Protein AF-0000000066109978 (afdb_homodimer)

Structure (mmCIF, N/CA/C/O backbone):
data_AF-0000000066109978-model_v1
#
loop_
_entity.id
_entity.type
_entity.pdbx_description
1 polymer 'RuBisCO chaperone RbcX'
#
loop_
_atom_site.group_PDB
_atom_site.id
_atom_site.type_symbol
_atom_site.label_atom_id
_atom_site.label_alt_id
_atom_site.label_comp_id
_atom_site.label_asym_id
_atom_site.label_entity_id
_atom_site.label_seq_id
_atom_site.pdbx_PDB_ins_code
_atom_site.Cartn_x
_atom_site.Cartn_y
_atom_site.Cartn_z
_atom_site.occupancy
_atom_site.B_iso_or_equiv
_atom_site.auth_seq_id
_atom_site.auth_comp_id
_atom_site.auth_asym_id
_atom_site.auth_atom_id
_atom_site.pdbx_PDB_model_num
ATOM 1 N N . MET A 1 1 ? -17.312 6.34 13.883 1 57.12 1 MET A N 1
ATOM 2 C CA . MET A 1 1 ? -15.875 6.152 14.023 1 57.12 1 MET A CA 1
ATOM 3 C C . MET A 1 1 ? -15.469 4.73 13.656 1 57.12 1 MET A C 1
ATOM 5 O O . MET A 1 1 ? -14.5 4.531 12.922 1 57.12 1 MET A O 1
ATOM 9 N N . PHE A 1 2 ? -16.281 3.793 14.062 1 64.69 2 PHE A N 1
ATOM 10 C CA . PHE A 1 2 ? -15.977 2.377 13.891 1 64.69 2 PHE A CA 1
ATOM 11 C C . PHE A 1 2 ? -16.125 1.97 12.43 1 64.69 2 PHE A C 1
ATOM 13 O O . PHE A 1 2 ? -15.258 1.281 11.883 1 64.69 2 PHE A O 1
ATOM 20 N N . MET A 1 3 ? -17.141 2.598 11.875 1 73.62 3 MET A N 1
ATOM 21 C CA . MET A 1 3 ? -17.391 2.184 10.492 1 73.62 3 MET A CA 1
ATOM 22 C C . MET A 1 3 ? -16.312 2.727 9.562 1 73.62 3 MET A C 1
ATOM 24 O O . MET A 1 3 ? -15.852 2.025 8.664 1 73.62 3 MET A O 1
ATOM 28 N N . GLN A 1 4 ? -15.789 3.836 9.961 1 87.62 4 GLN A N 1
ATOM 29 C CA . GLN A 1 4 ? -14.75 4.445 9.133 1 87.62 4 GLN A CA 1
ATOM 30 C C . GLN A 1 4 ? -13.43 3.693 9.266 1 87.62 4 GLN A C 1
ATOM 32 O O . GLN A 1 4 ? -12.727 3.48 8.273 1 87.62 4 GLN A O 1
ATOM 37 N N . THR A 1 5 ? -13.273 3.129 10.445 1 93.31 5 THR A N 1
ATOM 38 C CA . THR A 1 5 ? -12.039 2.391 10.695 1 93.31 5 THR A CA 1
ATOM 39 C C . THR A 1 5 ? -12.031 1.076 9.914 1 93.31 5 THR A C 1
ATOM 41 O O . THR A 1 5 ? -11.016 0.71 9.32 1 93.31 5 THR A O 1
ATOM 44 N N . LYS A 1 6 ? -13.172 0.43 9.977 1 94.44 6 LYS A N 1
ATOM 45 C CA . LYS A 1 6 ? -13.266 -0.847 9.281 1 94.44 6 LYS A CA 1
ATOM 46 C C . LYS A 1 6 ? -13.07 -0.663 7.773 1 94.44 6 LYS A C 1
ATOM 48 O O . LYS A 1 6 ? -12.391 -1.459 7.129 1 94.44 6 LYS A O 1
ATOM 53 N N . HIS A 1 7 ? -13.68 0.324 7.262 1 96.62 7 HIS A N 1
ATOM 54 C CA . HIS A 1 7 ? -13.562 0.597 5.832 1 96.62 7 HIS A CA 1
ATOM 55 C C . HIS A 1 7 ? -12.125 0.927 5.449 1 96.62 7 HIS A C 1
ATOM 57 O O . HIS A 1 7 ? -11.625 0.441 4.43 1 96.62 7 HIS A O 1
ATOM 63 N N . ILE A 1 8 ? -11.453 1.633 6.277 1 98.12 8 ILE A N 1
ATOM 64 C CA . ILE A 1 8 ? -10.07 2.002 5.996 1 98.12 8 ILE A CA 1
ATOM 65 C C . ILE A 1 8 ? -9.172 0.769 6.109 1 98.12 8 ILE A C 1
ATOM 67 O O . ILE A 1 8 ? -8.273 0.574 5.289 1 98.12 8 ILE A O 1
ATOM 71 N N . ALA A 1 9 ? -9.445 -0.039 7.113 1 98.44 9 ALA A N 1
ATOM 72 C CA . ALA A 1 9 ? -8.664 -1.257 7.281 1 98.44 9 ALA A CA 1
ATOM 73 C C . ALA A 1 9 ? -8.797 -2.168 6.066 1 98.44 9 ALA A C 1
ATOM 75 O O . ALA A 1 9 ? -7.801 -2.674 5.543 1 98.44 9 ALA A O 1
ATOM 76 N N . GLN A 1 10 ? -10 -2.359 5.602 1 98.06 10 GLN A N 1
ATOM 77 C CA . GLN A 1 10 ? -10.258 -3.215 4.445 1 98.06 10 GLN A CA 1
ATOM 78 C C . GLN A 1 10 ? -9.57 -2.668 3.195 1 98.06 10 GLN A C 1
ATOM 80 O O . GLN A 1 10 ? -8.977 -3.426 2.426 1 98.06 10 GLN A O 1
ATOM 85 N N . ALA A 1 11 ? -9.68 -1.377 3.014 1 98.06 11 ALA A N 1
ATOM 86 C CA . ALA A 1 11 ? -9.023 -0.763 1.86 1 98.06 11 ALA A CA 1
ATOM 87 C C . ALA A 1 11 ? -7.508 -0.887 1.958 1 98.06 11 ALA A C 1
ATOM 89 O O . ALA A 1 11 ? -6.828 -1.081 0.948 1 98.06 11 ALA A O 1
ATOM 90 N N . THR A 1 12 ? -6.953 -0.775 3.18 1 98.75 12 THR A N 1
ATOM 91 C CA . THR A 1 12 ? -5.52 -0.927 3.396 1 98.75 12 THR A CA 1
ATOM 92 C C . THR A 1 12 ? -5.078 -2.357 3.102 1 98.75 12 THR A C 1
ATOM 94 O O . THR A 1 12 ? -4.004 -2.576 2.533 1 98.75 12 THR A O 1
ATOM 97 N N . VAL A 1 13 ? -5.914 -3.35 3.434 1 98.81 13 VAL A N 1
ATOM 98 C CA . VAL A 1 13 ? -5.633 -4.754 3.156 1 98.81 13 VAL A CA 1
ATOM 99 C C . VAL A 1 13 ? -5.52 -4.973 1.648 1 98.81 13 VAL A C 1
ATOM 101 O O . VAL A 1 13 ? -4.648 -5.711 1.185 1 98.81 13 VAL A O 1
ATOM 104 N N . LYS A 1 14 ? -6.371 -4.344 0.906 1 98.38 14 LYS A N 1
ATOM 105 C CA . LYS A 1 14 ? -6.328 -4.484 -0.546 1 98.38 14 LYS A CA 1
ATOM 106 C C . LYS A 1 14 ? -5.027 -3.932 -1.116 1 98.38 14 LYS A C 1
ATOM 108 O O . LYS A 1 14 ? -4.449 -4.512 -2.037 1 98.38 14 LYS A O 1
ATOM 113 N N . VAL A 1 15 ? -4.59 -2.854 -0.559 1 98.44 15 VAL A N 1
ATOM 114 C CA . VAL A 1 15 ? -3.314 -2.271 -0.972 1 98.44 15 VAL A CA 1
ATOM 115 C C . VAL A 1 15 ? -2.176 -3.234 -0.642 1 98.44 15 VAL A C 1
ATOM 117 O O . VAL A 1 15 ? -1.308 -3.488 -1.479 1 98.44 15 VAL A O 1
ATOM 120 N N . LEU A 1 16 ? -2.209 -3.783 0.555 1 98.69 16 LEU A N 1
ATOM 121 C CA . LEU A 1 16 ? -1.184 -4.73 0.982 1 98.69 16 LEU A CA 1
ATOM 122 C C . LEU A 1 16 ? -1.181 -5.969 0.092 1 98.69 16 LEU A C 1
ATOM 124 O O . LEU A 1 16 ? -0.119 -6.434 -0.324 1 98.69 16 LEU A O 1
ATOM 128 N N . GLN A 1 17 ? -2.361 -6.441 -0.201 1 98.62 17 GLN A N 1
ATOM 129 C CA . GLN A 1 17 ? -2.5 -7.637 -1.024 1 98.62 17 GLN A CA 1
ATOM 130 C C . GLN A 1 17 ? -1.885 -7.43 -2.404 1 98.62 17 GLN A C 1
ATOM 132 O O . GLN A 1 17 ? -1.155 -8.289 -2.902 1 98.62 17 GLN A O 1
ATOM 137 N N . SER A 1 18 ? -2.184 -6.348 -3.02 1 98.62 18 SER A N 1
ATOM 138 C CA . SER A 1 18 ? -1.639 -6.035 -4.336 1 98.62 18 SER A CA 1
ATOM 139 C C . SER A 1 18 ? -0.124 -5.859 -4.281 1 98.62 18 SER A C 1
ATOM 141 O O . SER A 1 18 ? 0.593 -6.336 -5.16 1 98.62 18 SER A O 1
ATOM 143 N N . TYR A 1 19 ? 0.346 -5.277 -3.193 1 98.75 19 TYR A N 1
ATOM 144 C CA . TYR A 1 19 ? 1.782 -5.047 -3.086 1 98.75 19 TYR A CA 1
ATOM 145 C C . TYR A 1 19 ? 2.529 -6.352 -2.852 1 98.75 19 TYR A C 1
ATOM 147 O O . TYR A 1 19 ? 3.596 -6.578 -3.426 1 98.75 19 TYR A O 1
ATOM 155 N N . LEU A 1 20 ? 2.008 -7.168 -2.039 1 98.69 20 LEU A N 1
ATOM 156 C CA . LEU A 1 20 ? 2.627 -8.461 -1.783 1 98.69 20 LEU A CA 1
ATOM 157 C C . LEU A 1 20 ? 2.607 -9.336 -3.037 1 98.69 20 LEU A C 1
ATOM 159 O O . LEU A 1 20 ? 3.547 -10.094 -3.283 1 98.69 20 LEU A O 1
ATOM 163 N N . THR A 1 21 ? 1.537 -9.25 -3.859 1 98.75 21 THR A N 1
ATOM 164 C CA . THR A 1 21 ? 1.511 -9.914 -5.156 1 98.75 21 THR A CA 1
ATOM 165 C C . THR A 1 21 ? 2.654 -9.422 -6.039 1 98.75 21 THR A C 1
ATOM 167 O O . THR A 1 21 ? 3.354 -10.227 -6.664 1 98.75 21 THR A O 1
ATOM 170 N N . TYR A 1 22 ? 2.807 -8.188 -6.043 1 98.5 22 TYR A N 1
ATOM 171 C CA . TYR A 1 22 ? 3.879 -7.578 -6.824 1 98.5 22 TYR A CA 1
ATOM 172 C C . TYR A 1 22 ? 5.242 -8.078 -6.359 1 98.5 22 TYR A C 1
ATOM 174 O O . TYR A 1 22 ? 6.094 -8.43 -7.18 1 98.5 22 TYR A O 1
ATOM 182 N N . GLN A 1 23 ? 5.508 -8.141 -5.078 1 98.38 23 GLN A N 1
ATOM 183 C CA . GLN A 1 23 ? 6.762 -8.641 -4.531 1 98.38 23 GLN A CA 1
ATOM 184 C C . GLN A 1 23 ? 6.984 -10.109 -4.906 1 98.38 23 GLN A C 1
ATOM 186 O O . GLN A 1 23 ? 8.109 -10.516 -5.203 1 98.38 23 GLN A O 1
ATOM 191 N N . ALA A 1 24 ? 5.922 -10.852 -4.859 1 98.5 24 ALA A N 1
ATOM 192 C CA . ALA A 1 24 ? 6.023 -12.25 -5.25 1 98.5 24 ALA A CA 1
ATOM 193 C C . ALA A 1 24 ? 6.445 -12.383 -6.711 1 98.5 24 ALA A C 1
ATOM 195 O O . ALA A 1 24 ? 7.309 -13.203 -7.043 1 98.5 24 ALA A O 1
ATOM 196 N N . VAL A 1 25 ? 5.852 -11.586 -7.547 1 98.56 25 VAL A N 1
ATOM 197 C CA . VAL A 1 25 ? 6.164 -11.609 -8.969 1 98.56 25 VAL A CA 1
ATOM 198 C C . VAL A 1 25 ? 7.629 -11.227 -9.188 1 98.56 25 VAL A C 1
ATOM 200 O O . VAL A 1 25 ? 8.336 -11.867 -9.969 1 98.56 25 VAL A O 1
ATOM 203 N N . LEU A 1 26 ? 8.125 -10.273 -8.477 1 97.12 26 LEU A N 1
ATOM 204 C CA . LEU A 1 26 ? 9.516 -9.852 -8.602 1 97.12 26 LEU A CA 1
ATOM 205 C C . LEU A 1 26 ? 10.469 -10.977 -8.188 1 97.12 26 LEU A C 1
ATOM 207 O O . LEU A 1 26 ? 11.492 -11.195 -8.836 1 97.12 26 LEU A O 1
ATOM 211 N N . ARG A 1 27 ? 10.172 -11.586 -7.129 1 97.38 27 ARG A N 1
ATOM 212 C CA . ARG A 1 27 ? 11.008 -12.703 -6.68 1 97.38 27 ARG A CA 1
ATOM 213 C C . ARG A 1 27 ? 11.031 -13.82 -7.711 1 97.38 27 ARG A C 1
ATOM 215 O O . ARG A 1 27 ? 12.094 -14.367 -8.023 1 97.38 27 ARG A O 1
ATOM 222 N N . ILE A 1 28 ? 9.883 -14.141 -8.281 1 98.25 28 ILE A N 1
ATOM 223 C CA . ILE A 1 28 ? 9.773 -15.203 -9.273 1 98.25 28 ILE A CA 1
ATOM 224 C C . ILE A 1 28 ? 10.523 -14.812 -10.539 1 98.25 28 ILE A C 1
ATOM 226 O O . ILE A 1 28 ? 11.227 -15.633 -11.133 1 98.25 28 ILE A O 1
ATOM 230 N N . GLN A 1 29 ? 10.352 -13.586 -10.922 1 97.38 29 GLN A N 1
ATOM 231 C CA . GLN A 1 29 ? 11.086 -13.078 -12.078 1 97.38 29 GLN A CA 1
ATOM 232 C C . GLN A 1 29 ? 12.594 -13.273 -11.906 1 97.38 29 GLN A C 1
ATOM 234 O O . GLN A 1 29 ? 13.273 -13.727 -12.82 1 97.38 29 GLN A O 1
ATOM 239 N N . SER A 1 30 ? 13.086 -12.914 -10.758 1 96.38 30 SER A N 1
ATOM 240 C CA . SER A 1 30 ? 14.5 -13.055 -10.453 1 96.38 30 SER A CA 1
ATOM 241 C C . SER A 1 30 ? 14.922 -14.523 -10.469 1 96.38 30 SER A C 1
ATOM 243 O O . SER A 1 30 ? 15.969 -14.867 -11.031 1 96.38 30 SER A O 1
ATOM 245 N N . GLU A 1 31 ? 14.133 -15.352 -9.828 1 97.25 31 GLU A N 1
ATOM 246 C CA . GLU A 1 31 ? 14.43 -16.781 -9.773 1 97.25 31 GLU A CA 1
ATOM 247 C C . GLU A 1 31 ? 14.422 -17.406 -11.172 1 97.25 31 GLU A C 1
ATOM 249 O O . GLU A 1 31 ? 15.297 -18.188 -11.516 1 97.25 31 GLU A O 1
ATOM 254 N N . LEU A 1 32 ?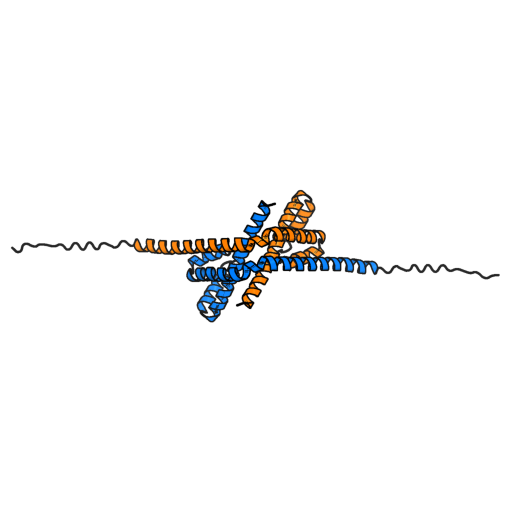 13.453 -17.031 -12.016 1 97.81 32 LEU A N 1
ATOM 255 C CA . LEU A 1 32 ? 13.336 -17.547 -13.367 1 97.81 32 LEU A CA 1
ATOM 256 C C . LEU A 1 32 ? 14.508 -17.078 -14.227 1 97.81 32 LEU A C 1
ATOM 258 O O . LEU A 1 32 ? 14.945 -17.812 -15.125 1 97.81 32 LEU A O 1
ATOM 262 N N . GLY A 1 33 ? 15.023 -15.891 -13.961 1 97.38 33 GLY A N 1
ATOM 263 C CA . GLY A 1 33 ? 16.172 -15.391 -14.703 1 97.38 33 GLY A CA 1
ATOM 264 C C . GLY A 1 33 ? 17.375 -16.312 -14.625 1 97.38 33 GLY A C 1
ATOM 265 O O . GLY A 1 33 ? 18.172 -16.391 -15.562 1 97.38 33 GLY A O 1
ATOM 266 N N . GLU A 1 34 ? 17.422 -17.062 -13.586 1 96.69 34 GLU A N 1
ATOM 267 C CA . GLU A 1 34 ? 18.547 -17.969 -13.352 1 96.69 34 GLU A CA 1
ATOM 268 C C . GLU A 1 34 ? 18.203 -19.391 -13.781 1 96.69 34 GLU A C 1
ATOM 270 O O . GLU A 1 34 ? 19.031 -20.078 -14.375 1 96.69 34 GLU A O 1
ATOM 275 N N . THR A 1 35 ? 17.031 -19.844 -13.57 1 96.88 35 THR A N 1
ATOM 276 C CA . THR A 1 35 ? 16.672 -21.25 -13.672 1 96.88 35 THR A CA 1
ATOM 277 C C . THR A 1 35 ? 15.953 -21.531 -14.984 1 96.88 35 THR A C 1
ATOM 279 O O . THR A 1 35 ? 15.977 -22.672 -15.484 1 96.88 35 THR A O 1
ATOM 282 N N . ASN A 1 36 ? 15.195 -20.562 -15.516 1 97.5 36 ASN A N 1
ATOM 283 C CA . ASN A 1 36 ? 14.383 -20.703 -16.719 1 97.5 36 ASN A CA 1
ATOM 284 C C . ASN A 1 36 ? 14.242 -19.391 -17.469 1 97.5 36 ASN A C 1
ATOM 286 O O . ASN A 1 36 ? 13.172 -18.781 -17.469 1 97.5 36 ASN A O 1
ATOM 290 N N . PRO A 1 37 ? 15.352 -19.016 -18.156 1 97.19 37 PRO A N 1
ATOM 291 C CA . PRO A 1 37 ? 15.43 -17.688 -18.797 1 97.19 37 PRO A CA 1
ATOM 292 C C . PRO A 1 37 ? 14.305 -17.469 -19.797 1 97.19 37 PRO A C 1
ATOM 294 O O . PRO A 1 37 ? 13.719 -16.375 -19.844 1 97.19 37 PRO A O 1
ATOM 297 N N . PRO A 1 38 ? 13.836 -18.484 -20.609 1 97.5 38 PRO A N 1
ATOM 298 C CA . PRO A 1 38 ? 12.727 -18.234 -21.531 1 97.5 38 PRO A CA 1
ATOM 299 C C . PRO A 1 38 ? 11.445 -17.828 -20.797 1 97.5 38 PRO A C 1
ATOM 301 O O . PRO A 1 38 ? 10.742 -16.922 -21.25 1 97.5 38 PRO A O 1
ATOM 304 N N . GLN A 1 39 ? 11.195 -18.484 -19.656 1 97.81 39 GLN A N 1
ATOM 305 C CA . GLN A 1 39 ? 10 -18.141 -18.891 1 97.81 39 GLN A CA 1
ATOM 306 C C . GLN A 1 39 ? 10.125 -16.75 -18.281 1 97.81 39 GLN A C 1
ATOM 308 O O . GLN A 1 39 ? 9.133 -16.047 -18.125 1 97.81 39 GLN A O 1
ATOM 313 N N . ALA A 1 40 ? 11.32 -16.406 -17.875 1 98.06 40 ALA A N 1
ATOM 314 C CA . ALA A 1 40 ? 11.555 -15.062 -17.344 1 98.06 40 ALA A CA 1
ATOM 315 C C . ALA A 1 40 ? 11.234 -14 -18.391 1 98.06 40 ALA A C 1
ATOM 317 O O . ALA A 1 40 ? 10.609 -12.984 -18.094 1 98.06 40 ALA A O 1
ATOM 318 N N . ILE A 1 41 ? 11.703 -14.273 -19.609 1 97.56 41 ILE A N 1
ATOM 319 C CA . ILE A 1 41 ? 11.453 -13.344 -20.719 1 97.56 41 ILE A CA 1
ATOM 320 C C . ILE A 1 41 ? 9.953 -13.25 -20.984 1 97.56 41 ILE A C 1
ATOM 322 O O . ILE A 1 41 ? 9.414 -12.148 -21.141 1 97.56 41 ILE A O 1
ATOM 326 N N . TRP A 1 42 ? 9.227 -14.43 -20.984 1 98.06 42 TRP A N 1
ATOM 327 C CA . TRP A 1 42 ? 7.785 -14.445 -21.188 1 98.06 42 TRP A CA 1
ATOM 328 C C . TRP A 1 42 ? 7.082 -13.602 -20.125 1 98.06 42 TRP A C 1
ATOM 330 O O . TRP A 1 42 ? 6.211 -12.789 -20.453 1 98.06 42 TRP A O 1
ATOM 340 N N . LEU A 1 43 ? 7.461 -13.773 -18.875 1 98.06 43 LEU A N 1
ATOM 341 C CA . LEU A 1 43 ? 6.848 -13.047 -17.766 1 98.06 43 LEU A CA 1
ATOM 342 C C . LEU A 1 43 ? 7.098 -11.547 -17.891 1 98.06 43 LEU A C 1
ATOM 344 O O . LEU A 1 43 ? 6.195 -10.742 -17.672 1 98.06 43 LEU A O 1
ATOM 348 N N . ASN A 1 44 ? 8.25 -11.18 -18.281 1 97.31 44 ASN A N 1
ATOM 349 C CA . ASN A 1 44 ? 8.594 -9.773 -18.484 1 97.31 44 ASN A CA 1
ATOM 350 C C . ASN A 1 44 ? 7.715 -9.133 -19.562 1 97.31 44 ASN A C 1
ATOM 352 O O . ASN A 1 44 ? 7.246 -8.008 -19.391 1 97.31 44 ASN A O 1
ATOM 356 N N . GLN A 1 45 ? 7.539 -9.844 -20.625 1 97.38 45 GLN A N 1
ATOM 357 C CA . GLN A 1 45 ? 6.688 -9.352 -21.703 1 97.38 45 GLN A CA 1
ATOM 358 C C . GLN A 1 45 ? 5.234 -9.242 -21.25 1 97.38 45 GLN A C 1
ATOM 360 O O . GLN A 1 45 ? 4.547 -8.273 -21.594 1 97.38 45 GLN A O 1
ATOM 365 N N . TYR A 1 46 ? 4.855 -10.211 -20.516 1 97.94 46 TYR A N 1
ATOM 366 C CA . TYR A 1 46 ? 3.49 -10.18 -20.016 1 97.94 46 TYR A CA 1
ATOM 367 C C . TYR A 1 46 ? 3.266 -8.961 -19.125 1 97.94 46 TYR A C 1
ATOM 369 O O . TYR A 1 46 ? 2.238 -8.289 -19.219 1 97.94 46 TYR A O 1
ATOM 377 N N . LEU A 1 47 ? 4.223 -8.625 -18.188 1 97.5 47 LEU A N 1
ATOM 378 C CA . LEU A 1 47 ? 4.121 -7.527 -17.234 1 97.5 47 LEU A CA 1
ATOM 379 C C . LEU A 1 47 ? 4.137 -6.184 -17.953 1 97.5 47 LEU A C 1
ATOM 381 O O . LEU A 1 47 ? 3.568 -5.207 -17.453 1 97.5 47 LEU A O 1
ATOM 385 N N . ALA A 1 48 ? 4.754 -6.148 -19.109 1 96.38 48 ALA A N 1
ATOM 386 C CA . ALA A 1 48 ? 4.832 -4.918 -19.891 1 96.38 48 ALA A CA 1
ATOM 387 C C . ALA A 1 48 ? 3.471 -4.559 -20.484 1 96.38 48 ALA A C 1
ATOM 389 O O . ALA A 1 48 ? 3.172 -3.379 -20.688 1 96.38 48 ALA A O 1
ATOM 390 N N . SER A 1 49 ? 2.643 -5.551 -20.688 1 95.5 49 SER A N 1
ATOM 391 C CA . SER A 1 49 ? 1.379 -5.316 -21.391 1 95.5 49 SER A CA 1
ATOM 392 C C . SER A 1 49 ? 0.196 -5.453 -20.438 1 95.5 49 SER A C 1
ATOM 394 O O . SER A 1 49 ? -0.947 -5.191 -20.812 1 95.5 49 SER A O 1
ATOM 396 N N . HIS A 1 50 ? 0.438 -5.91 -19.188 1 96 50 HIS A N 1
ATOM 397 C CA . HIS A 1 50 ? -0.633 -6.117 -18.219 1 96 50 HIS A CA 1
ATOM 398 C C . HIS A 1 50 ? -0.317 -5.43 -16.891 1 96 50 HIS A C 1
ATOM 400 O O . HIS A 1 50 ? 0.735 -5.672 -16.297 1 96 50 HIS A O 1
ATOM 406 N N . SER A 1 51 ? -1.229 -4.691 -16.438 1 94.5 51 SER A N 1
ATOM 407 C CA . SER A 1 51 ? -1.032 -3.963 -15.188 1 94.5 51 SER A CA 1
ATOM 408 C C . SER A 1 51 ? -1.188 -4.883 -13.977 1 94.5 51 SER A C 1
ATOM 410 O O . SER A 1 51 ? -2.145 -5.656 -13.898 1 94.5 51 SER A O 1
ATOM 412 N N . ILE A 1 52 ? -0.269 -4.648 -13.023 1 94.5 52 ILE A N 1
ATOM 413 C CA . ILE A 1 52 ? -0.313 -5.449 -11.805 1 94.5 52 ILE A CA 1
ATOM 414 C C . ILE A 1 52 ? -0.904 -4.625 -10.664 1 94.5 52 ILE A C 1
ATOM 416 O O . ILE A 1 52 ? -0.917 -5.062 -9.508 1 94.5 52 ILE A O 1
ATOM 420 N N . GLN A 1 53 ? -1.43 -3.488 -10.961 1 93.56 53 GLN A N 1
ATOM 421 C CA . GLN A 1 53 ? -1.919 -2.555 -9.953 1 93.56 53 GLN A CA 1
ATOM 422 C C . GLN A 1 53 ? -2.998 -3.197 -9.086 1 93.56 53 GLN A C 1
ATOM 424 O O . GLN A 1 53 ? -3.025 -2.994 -7.867 1 93.56 53 GLN A O 1
ATOM 429 N N . ASN A 1 54 ? -3.912 -3.799 -9.703 1 95.88 54 ASN A N 1
ATOM 430 C CA . ASN A 1 54 ? -4.855 -4.664 -9.008 1 95.88 54 ASN A CA 1
ATOM 431 C C . ASN A 1 54 ? -4.414 -6.125 -9.055 1 95.88 54 ASN A C 1
ATOM 433 O O . ASN A 1 54 ? -4.68 -6.828 -10.031 1 95.88 54 ASN A O 1
ATOM 437 N N . GLY A 1 55 ? -3.852 -6.547 -7.977 1 97.88 55 GLY A N 1
ATOM 438 C CA . GLY A 1 55 ? -3.209 -7.852 -7.938 1 97.88 55 GLY A CA 1
ATOM 439 C C . GLY A 1 55 ? -4.164 -8.992 -8.234 1 97.88 55 GLY A C 1
ATOM 440 O O . GLY A 1 55 ? -3.791 -9.961 -8.906 1 97.88 55 GLY A O 1
ATOM 441 N N . GLU A 1 56 ? -5.395 -8.859 -7.797 1 97.94 56 GLU A N 1
ATOM 442 C CA . GLU A 1 56 ? -6.34 -9.953 -7.988 1 97.94 56 GLU A CA 1
ATOM 443 C C . GLU A 1 56 ? -6.805 -10.039 -9.445 1 97.94 56 GLU A C 1
ATOM 445 O O . GLU A 1 56 ? -6.941 -11.125 -9.992 1 97.94 56 GLU A O 1
ATOM 450 N N . THR A 1 57 ? -7.07 -8.914 -10.039 1 97.12 57 THR A N 1
ATOM 451 C CA . THR A 1 57 ? -7.406 -8.891 -11.453 1 97.12 57 THR A CA 1
ATOM 452 C C . THR A 1 57 ? -6.25 -9.422 -12.297 1 97.12 57 THR A C 1
ATOM 454 O O . THR A 1 57 ? -6.461 -10.211 -13.227 1 97.12 57 THR A O 1
A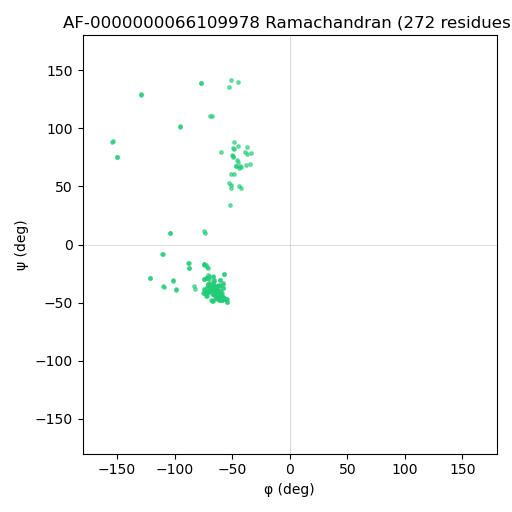TOM 457 N N . PHE A 1 58 ? -5.082 -8.984 -11.938 1 98.44 58 PHE A N 1
ATOM 458 C CA . PHE A 1 58 ? -3.869 -9.461 -12.586 1 98.44 58 PHE A CA 1
ATOM 459 C C . PHE A 1 58 ? -3.789 -10.977 -12.547 1 98.44 58 PHE A C 1
ATOM 461 O O . PHE A 1 58 ? -3.564 -11.625 -13.57 1 98.44 58 PHE A O 1
ATOM 468 N N . LEU A 1 59 ? -3.98 -11.586 -11.398 1 98.38 59 LEU A N 1
ATOM 469 C CA . LEU A 1 59 ? -3.891 -13.023 -11.219 1 98.38 59 LEU A CA 1
ATOM 470 C C . LEU A 1 59 ? -4.969 -13.742 -12.023 1 98.38 59 LEU A C 1
ATOM 472 O O . LEU A 1 59 ? -4.699 -14.773 -12.641 1 98.38 59 LEU A O 1
ATOM 476 N N . THR A 1 60 ? -6.148 -13.172 -12.047 1 97.06 60 THR A N 1
ATOM 477 C CA . THR A 1 60 ? -7.254 -13.773 -12.781 1 97.06 60 THR A CA 1
ATOM 478 C C . THR A 1 60 ? -6.945 -13.82 -14.281 1 97.06 60 THR A C 1
ATOM 480 O O . THR A 1 60 ? -7.156 -14.852 -14.93 1 97.06 60 THR A O 1
ATOM 483 N N . GLU A 1 61 ? -6.422 -12.758 -14.789 1 96.94 61 GLU A N 1
ATOM 484 C CA . GLU A 1 61 ? -6.078 -12.711 -16.203 1 96.94 61 GLU A CA 1
ATOM 485 C C . GLU A 1 61 ? -4.91 -13.641 -16.516 1 96.94 61 GLU A C 1
ATOM 487 O O . GLU A 1 61 ? -4.902 -14.297 -17.562 1 96.94 61 GLU A O 1
ATOM 492 N N . LEU A 1 62 ? -3.963 -13.695 -15.633 1 97.75 62 LEU A N 1
ATOM 493 C CA . LEU A 1 62 ? -2.789 -14.539 -15.82 1 97.75 62 LEU A CA 1
ATOM 494 C C . LEU A 1 62 ? -3.174 -16.016 -15.805 1 97.75 62 LEU A C 1
ATOM 496 O O . LEU A 1 62 ? -2.549 -16.828 -16.484 1 97.75 62 LEU A O 1
ATOM 500 N N . LEU A 1 63 ? -4.156 -16.312 -15.086 1 96.62 63 LEU A N 1
ATOM 501 C CA . LEU A 1 63 ? -4.625 -17.688 -14.961 1 96.62 63 LEU A CA 1
ATOM 502 C C . LEU A 1 63 ? -4.988 -18.266 -16.328 1 96.62 63 LEU A C 1
ATOM 504 O O . LEU A 1 63 ? -4.754 -19.453 -16.578 1 96.62 63 LEU A O 1
ATOM 508 N N . ASP A 1 64 ? -5.496 -17.469 -17.203 1 92.75 64 ASP A N 1
ATOM 509 C CA . ASP A 1 64 ? -5.906 -17.906 -18.531 1 92.75 64 ASP A CA 1
ATOM 510 C C . ASP A 1 64 ? -4.699 -18.188 -19.422 1 92.75 64 ASP A C 1
ATOM 512 O O . ASP A 1 64 ? -4.797 -18.906 -20.406 1 92.75 64 ASP A O 1
ATOM 516 N N . GLU A 1 65 ? -3.615 -17.688 -19.031 1 94.94 65 GLU A N 1
ATOM 517 C CA . GLU A 1 65 ? -2.439 -17.781 -19.891 1 94.94 65 GLU A CA 1
ATOM 518 C C . GLU A 1 65 ? -1.408 -18.75 -19.312 1 94.94 65 GLU A C 1
ATOM 520 O O . GLU A 1 65 ? -0.748 -19.469 -20.062 1 94.94 65 GLU A O 1
ATOM 525 N N . ASN A 1 66 ? -1.303 -18.734 -17.969 1 96.56 66 ASN A N 1
ATOM 526 C CA . ASN A 1 66 ? -0.279 -19.562 -17.328 1 96.56 66 ASN A CA 1
ATOM 527 C C . ASN A 1 66 ? -0.679 -19.953 -15.906 1 96.56 66 ASN A C 1
ATOM 529 O O . ASN A 1 66 ? -0.318 -19.266 -14.945 1 96.56 66 ASN A O 1
ATOM 533 N N . LYS A 1 67 ? -1.36 -21.031 -15.805 1 96.25 67 LYS A N 1
ATOM 534 C CA . LYS A 1 67 ? -1.893 -21.5 -14.531 1 96.25 67 LYS A CA 1
ATOM 535 C C . LYS A 1 67 ? -0.768 -21.844 -13.555 1 96.25 67 LYS A C 1
ATOM 537 O O . LYS A 1 67 ? -0.888 -21.609 -12.352 1 96.25 67 LYS A O 1
ATOM 542 N N . GLU A 1 68 ? 0.292 -22.375 -14.07 1 96.19 68 GLU A N 1
ATOM 543 C CA . GLU A 1 68 ? 1.409 -22.781 -13.219 1 96.19 68 GLU A CA 1
ATOM 544 C C . GLU A 1 68 ? 2.053 -21.562 -12.555 1 96.19 68 GLU A C 1
ATOM 546 O O . GLU A 1 68 ? 2.393 -21.609 -11.367 1 96.19 68 GLU A O 1
ATOM 551 N N . LEU A 1 69 ? 2.238 -20.531 -13.281 1 97.88 69 LEU A N 1
ATOM 552 C CA . LEU A 1 69 ? 2.818 -19.312 -12.734 1 97.88 69 LEU A CA 1
ATOM 553 C C . LEU A 1 69 ? 1.913 -18.719 -11.664 1 97.88 69 LEU A C 1
ATOM 555 O O . LEU A 1 69 ? 2.398 -18.203 -10.656 1 97.88 69 LEU A O 1
ATOM 559 N N . VAL A 1 70 ? 0.571 -18.734 -11.875 1 98.56 70 VAL A N 1
ATOM 560 C CA . VAL A 1 70 ? -0.37 -18.203 -10.891 1 98.56 70 VAL A CA 1
ATOM 561 C C . VAL A 1 70 ? -0.214 -18.953 -9.57 1 98.56 70 VAL A C 1
ATOM 563 O O . VAL A 1 70 ? -0.118 -18.328 -8.508 1 98.56 70 VAL A O 1
ATOM 566 N N . LEU A 1 71 ? -0.13 -20.234 -9.672 1 98.25 71 LEU A N 1
ATOM 567 C CA . LEU A 1 71 ? 0.001 -21.047 -8.461 1 98.25 71 LEU A CA 1
ATOM 568 C C . LEU A 1 71 ? 1.308 -20.734 -7.742 1 98.25 71 LEU A C 1
ATOM 570 O O . LEU A 1 71 ? 1.342 -20.672 -6.512 1 98.25 71 LEU A O 1
ATOM 574 N N . ARG A 1 72 ? 2.336 -20.562 -8.555 1 98.56 72 ARG A N 1
ATOM 575 C CA . ARG A 1 72 ? 3.619 -20.219 -7.949 1 98.56 72 ARG A CA 1
ATOM 576 C C . ARG A 1 72 ? 3.564 -18.859 -7.285 1 98.56 72 ARG A C 1
ATOM 578 O O . ARG A 1 72 ? 4.105 -18.672 -6.191 1 98.56 72 ARG A O 1
ATOM 585 N N . ILE A 1 73 ? 2.928 -17.891 -7.859 1 98.69 73 ILE A N 1
ATOM 586 C CA . ILE A 1 73 ? 2.805 -16.562 -7.297 1 98.69 73 ILE A CA 1
ATOM 587 C C . ILE A 1 73 ? 2.016 -16.609 -5.992 1 98.69 73 ILE A C 1
ATOM 589 O O . ILE A 1 73 ? 2.402 -16 -4.996 1 98.69 73 ILE A O 1
ATOM 593 N N . LEU A 1 74 ? 0.931 -17.391 -5.957 1 98.75 74 LEU A N 1
ATOM 594 C CA . LEU A 1 74 ? 0.125 -17.516 -4.746 1 98.75 74 LEU A CA 1
ATOM 595 C C . LEU A 1 74 ? 0.949 -18.109 -3.605 1 98.75 74 LEU A C 1
ATOM 597 O O . LEU A 1 74 ? 0.873 -17.625 -2.471 1 98.75 74 LEU A O 1
ATOM 601 N N . ALA A 1 75 ? 1.73 -19.062 -3.898 1 98.5 75 ALA A N 1
ATOM 602 C CA . ALA A 1 75 ? 2.555 -19.703 -2.881 1 98.5 75 ALA A CA 1
ATOM 603 C C . ALA A 1 75 ? 3.633 -18.766 -2.363 1 98.5 75 ALA A C 1
ATOM 605 O O . ALA A 1 75 ? 3.83 -18.641 -1.153 1 98.5 75 ALA A O 1
ATOM 606 N N . VAL A 1 76 ? 4.34 -18.109 -3.301 1 98.5 76 VAL A N 1
ATOM 607 C CA . VAL A 1 76 ? 5.422 -17.203 -2.928 1 98.5 76 VAL A CA 1
ATOM 608 C C . VAL A 1 76 ? 4.855 -16.016 -2.162 1 98.5 76 VAL A C 1
ATOM 610 O O . VAL A 1 76 ? 5.453 -15.555 -1.188 1 98.5 76 VAL A O 1
ATOM 613 N N . ARG A 1 77 ? 3.713 -15.508 -2.611 1 98.75 77 ARG A N 1
ATOM 614 C CA . ARG A 1 77 ? 3.025 -14.414 -1.932 1 98.75 77 ARG A CA 1
ATOM 615 C C . ARG A 1 77 ? 2.715 -14.781 -0.483 1 98.75 77 ARG A C 1
ATOM 617 O O . ARG A 1 77 ? 2.91 -13.969 0.422 1 98.75 77 ARG A O 1
ATOM 624 N N . GLU A 1 78 ? 2.197 -15.93 -0.259 1 98.25 78 GLU A N 1
ATOM 625 C CA . GLU A 1 78 ? 1.894 -16.406 1.089 1 98.25 78 GLU A CA 1
ATOM 626 C C . GLU A 1 78 ? 3.154 -16.469 1.946 1 98.25 78 GLU A C 1
ATOM 628 O O . GLU A 1 78 ? 3.135 -16.078 3.117 1 98.25 78 GLU A O 1
ATOM 633 N N . ASP A 1 79 ? 4.211 -16.969 1.407 1 98.19 79 ASP A N 1
ATOM 634 C CA . ASP A 1 79 ? 5.484 -17.047 2.115 1 98.19 79 ASP A CA 1
ATOM 635 C C . ASP A 1 79 ? 5.973 -15.656 2.523 1 98.19 79 ASP A C 1
ATOM 637 O O . ASP A 1 79 ? 6.43 -15.461 3.65 1 98.19 79 ASP A O 1
ATOM 641 N N . ILE A 1 80 ? 5.914 -14.75 1.578 1 98.38 80 ILE A N 1
ATOM 642 C CA . ILE A 1 80 ? 6.336 -13.383 1.862 1 98.38 80 ILE A CA 1
ATOM 643 C C . ILE A 1 80 ? 5.461 -12.789 2.965 1 98.38 80 ILE A C 1
ATOM 645 O O . ILE A 1 80 ? 5.969 -12.203 3.922 1 98.38 80 ILE A O 1
ATOM 649 N N . ALA A 1 81 ? 4.156 -12.969 2.805 1 98.69 81 ALA A N 1
ATOM 650 C CA . ALA A 1 81 ? 3.227 -12.438 3.799 1 98.69 81 ALA A CA 1
ATOM 651 C C . ALA A 1 81 ? 3.553 -12.961 5.191 1 98.69 81 ALA A C 1
ATOM 653 O O . ALA A 1 81 ? 3.629 -12.195 6.152 1 98.69 81 ALA A O 1
ATOM 654 N N . GLU A 1 82 ? 3.777 -14.18 5.352 1 97.62 82 GLU A N 1
ATOM 655 C CA . GLU A 1 82 ? 4.074 -14.82 6.629 1 97.62 82 GLU A CA 1
ATOM 656 C C . GLU A 1 82 ? 5.348 -14.25 7.246 1 97.62 82 GLU A C 1
ATOM 658 O O . GLU A 1 82 ? 5.465 -14.164 8.469 1 97.62 82 GLU A O 1
ATOM 663 N N . SER A 1 83 ? 6.203 -13.844 6.406 1 97.69 83 SER A N 1
ATOM 664 C CA . SER A 1 83 ? 7.5 -13.383 6.887 1 97.69 83 SER A CA 1
ATOM 665 C C . SER A 1 83 ? 7.469 -11.898 7.23 1 97.69 83 SER A C 1
ATOM 667 O O . SER A 1 83 ? 8.32 -11.414 7.984 1 97.69 83 SER A O 1
ATOM 669 N N . VAL A 1 84 ? 6.449 -11.172 6.773 1 98.31 84 VAL A N 1
ATOM 670 C CA . VAL A 1 84 ? 6.57 -9.727 6.875 1 98.31 84 VAL A CA 1
ATOM 671 C C . VAL A 1 84 ? 5.414 -9.164 7.703 1 98.31 84 VAL A C 1
ATOM 673 O O . VAL A 1 84 ? 5.566 -8.148 8.383 1 98.31 84 VAL A O 1
ATOM 676 N N . LEU A 1 85 ? 4.281 -9.758 7.73 1 98.69 85 LEU A N 1
ATOM 677 C CA . LEU A 1 85 ? 3.033 -9.133 8.156 1 98.69 85 LEU A CA 1
ATOM 678 C C . LEU A 1 85 ? 3.094 -8.75 9.633 1 98.69 85 LEU A C 1
ATOM 680 O O . LEU A 1 85 ? 2.645 -7.668 10.016 1 98.69 85 LEU A O 1
ATOM 684 N N . ASP A 1 86 ? 3.689 -9.531 10.453 1 98.5 86 ASP A N 1
ATOM 685 C CA . ASP A 1 86 ? 3.645 -9.32 11.898 1 98.5 86 ASP A CA 1
ATOM 686 C C . ASP A 1 86 ? 4.547 -8.164 12.305 1 98.5 86 ASP A C 1
ATOM 688 O O . ASP A 1 86 ? 4.441 -7.648 13.422 1 98.5 86 ASP A O 1
ATOM 692 N N . PHE A 1 87 ? 5.434 -7.777 11.469 1 98.19 87 PHE A N 1
ATOM 693 C CA . PHE A 1 87 ? 6.344 -6.676 11.758 1 98.19 87 PHE A CA 1
ATOM 694 C C . PHE A 1 87 ? 5.723 -5.34 11.367 1 98.19 87 PHE A C 1
ATOM 696 O O . PHE A 1 87 ? 6.129 -4.289 11.867 1 98.19 87 PHE A O 1
ATOM 703 N N . LEU A 1 88 ? 4.75 -5.316 10.523 1 98.75 88 LEU A N 1
ATOM 704 C CA . LEU A 1 88 ? 4.285 -4.109 9.852 1 98.75 88 LEU A CA 1
ATOM 705 C C . LEU A 1 88 ? 3.693 -3.123 10.852 1 98.75 88 LEU A C 1
ATOM 707 O O . LEU A 1 88 ? 3.965 -1.922 10.781 1 98.75 88 LEU A O 1
ATOM 711 N N . PRO A 1 89 ? 2.893 -3.568 11.852 1 98.81 89 PRO A N 1
ATOM 712 C CA . PRO A 1 89 ? 2.33 -2.572 12.766 1 98.81 89 PRO A CA 1
ATOM 713 C C . PRO A 1 89 ? 3.404 -1.794 13.523 1 98.81 89 PRO A C 1
ATOM 715 O O . PRO A 1 89 ? 3.387 -0.56 13.531 1 98.81 89 PRO A O 1
ATOM 718 N N . GLY A 1 90 ? 4.332 -2.488 14.055 1 98.75 90 GLY A N 1
ATOM 719 C CA . GLY A 1 90 ? 5.398 -1.836 14.789 1 98.75 90 GLY A CA 1
ATOM 720 C C . GLY A 1 90 ? 6.293 -0.978 13.914 1 98.75 90 GLY A C 1
ATOM 721 O O . GLY A 1 90 ? 6.574 0.176 14.25 1 98.75 90 GLY A O 1
ATOM 722 N N . MET A 1 91 ? 6.715 -1.507 12.844 1 98.69 91 MET A N 1
ATOM 723 C CA . MET A 1 91 ? 7.613 -0.787 11.945 1 98.69 91 MET A CA 1
ATOM 724 C C . MET A 1 91 ? 6.934 0.459 11.383 1 98.69 91 MET A C 1
ATOM 726 O O . MET A 1 91 ? 7.578 1.493 11.195 1 98.69 91 MET A O 1
ATOM 730 N N . THR A 1 92 ? 5.637 0.363 11.133 1 98.88 92 THR A N 1
ATOM 731 C CA . THR A 1 92 ? 4.906 1.502 10.586 1 98.88 92 THR A CA 1
ATOM 732 C C . THR A 1 92 ? 4.719 2.582 11.648 1 98.88 92 THR A C 1
ATOM 734 O O . THR A 1 92 ? 4.887 3.771 11.367 1 98.88 92 THR A O 1
ATOM 737 N N . ARG A 1 93 ? 4.398 2.18 12.836 1 98.75 93 ARG A N 1
ATOM 738 C CA . ARG A 1 93 ? 4.289 3.15 13.914 1 98.75 93 ARG A CA 1
ATOM 739 C C . ARG A 1 93 ? 5.598 3.916 14.102 1 98.75 93 ARG A C 1
ATOM 741 O O . ARG A 1 93 ? 5.586 5.137 14.266 1 98.75 93 ARG A O 1
ATOM 748 N N . ASN A 1 94 ? 6.648 3.182 14.086 1 98.69 94 ASN A N 1
ATOM 749 C CA . ASN A 1 94 ? 7.953 3.822 14.219 1 98.69 94 ASN A CA 1
ATOM 750 C C . ASN A 1 94 ? 8.234 4.777 13.062 1 98.69 94 ASN A C 1
ATOM 752 O O . ASN A 1 94 ? 8.727 5.883 13.273 1 98.69 94 ASN A O 1
ATOM 756 N N . SER A 1 95 ? 7.957 4.301 11.891 1 98.62 95 SER A N 1
ATOM 757 C CA . SER A 1 95 ? 8.188 5.129 10.711 1 98.62 95 SER A CA 1
ATOM 758 C C . SER A 1 95 ? 7.348 6.398 10.75 1 98.62 95 SER A C 1
ATOM 760 O O . SER A 1 95 ? 7.82 7.473 10.375 1 98.62 95 SER A O 1
ATOM 762 N N . LEU A 1 96 ? 6.086 6.25 11.18 1 98.81 96 LEU A N 1
ATOM 763 C CA . LEU A 1 96 ? 5.207 7.41 11.289 1 98.81 96 LEU A CA 1
ATOM 764 C C . LEU A 1 96 ? 5.711 8.375 12.359 1 98.81 96 LEU A C 1
ATOM 766 O O . LEU A 1 96 ? 5.66 9.594 12.172 1 98.81 96 LEU A O 1
ATOM 770 N N . ALA A 1 97 ? 6.203 7.848 13.461 1 98.5 97 ALA A N 1
ATOM 771 C CA . ALA A 1 97 ? 6.77 8.68 14.516 1 98.5 97 ALA A CA 1
ATOM 772 C C . ALA A 1 97 ? 7.988 9.445 14.016 1 98.5 97 ALA A C 1
ATOM 774 O O . ALA A 1 97 ? 8.109 10.648 14.258 1 98.5 97 ALA A O 1
ATOM 775 N N . GLU A 1 98 ? 8.859 8.773 13.328 1 98.38 98 GLU A N 1
ATOM 776 C CA . GLU A 1 98 ? 10.039 9.422 12.758 1 98.38 98 GLU A CA 1
ATOM 777 C C . GLU A 1 98 ? 9.641 10.508 11.758 1 98.38 98 GLU A C 1
ATOM 779 O O . GLU A 1 98 ? 10.234 11.586 11.734 1 98.38 98 GLU A O 1
ATOM 784 N N . SER A 1 99 ? 8.703 10.227 10.945 1 98.44 99 SER A N 1
ATOM 785 C CA . SER A 1 99 ? 8.188 11.188 9.969 1 98.44 99 SER A CA 1
ATOM 786 C C . SER A 1 99 ? 7.617 12.422 10.656 1 98.44 99 SER A C 1
ATOM 788 O O . SER A 1 99 ? 7.867 13.547 10.234 1 98.44 99 SER A O 1
ATOM 790 N N . ASN A 1 100 ? 6.852 12.172 11.734 1 97.94 100 ASN A N 1
ATOM 791 C CA . ASN A 1 100 ? 6.293 13.273 12.508 1 97.94 100 ASN A CA 1
ATOM 792 C C . ASN A 1 100 ? 7.387 14.188 13.047 1 97.94 100 ASN A C 1
ATOM 794 O O . ASN A 1 100 ? 7.285 15.414 12.938 1 97.94 100 ASN A O 1
ATOM 798 N N . ILE A 1 101 ? 8.398 13.594 13.594 1 97.94 101 ILE A N 1
ATOM 799 C CA . ILE A 1 101 ? 9.508 14.344 14.156 1 97.94 101 ILE A CA 1
ATOM 800 C C . ILE A 1 101 ? 10.211 15.141 13.047 1 97.94 101 ILE A C 1
ATOM 802 O O . ILE A 1 101 ? 10.5 16.328 13.219 1 97.94 101 ILE A O 1
ATOM 806 N N . ALA A 1 102 ? 10.438 14.531 11.93 1 97.94 102 ALA A N 1
ATOM 807 C CA . ALA A 1 102 ? 11.133 15.18 10.812 1 97.94 102 ALA A CA 1
ATOM 808 C C . ALA A 1 102 ? 10.344 16.375 10.297 1 97.94 102 ALA A C 1
ATOM 810 O O . ALA A 1 102 ? 10.914 17.438 10.047 1 97.94 102 ALA A O 1
ATOM 811 N N . HIS A 1 103 ? 9.07 16.234 10.133 1 97.5 103 HIS A N 1
ATOM 812 C CA . HIS A 1 103 ? 8.258 17.328 9.602 1 97.5 103 HIS A CA 1
ATOM 813 C C . HIS A 1 103 ? 8.125 18.469 10.609 1 97.5 103 HIS A C 1
ATOM 815 O O . HIS A 1 103 ? 8.117 19.641 10.234 1 97.5 103 HIS A O 1
ATOM 821 N N . ARG A 1 104 ? 8.109 18.094 11.859 1 95.62 104 ARG A 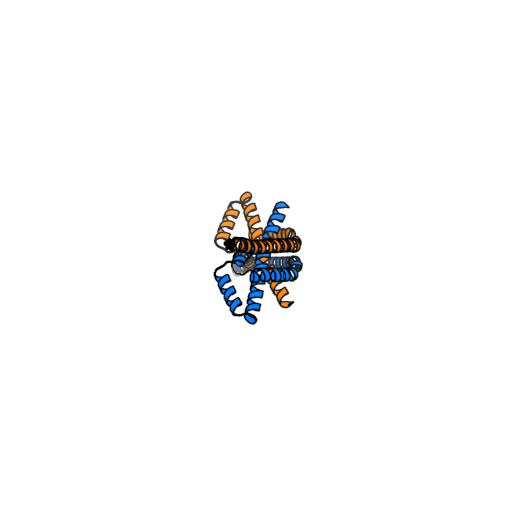N 1
ATOM 822 C CA . ARG A 1 104 ? 8.062 19.125 12.898 1 95.62 104 ARG A CA 1
ATOM 823 C C . ARG A 1 104 ? 9.375 19.891 12.953 1 95.62 104 ARG A C 1
ATOM 825 O O . ARG A 1 104 ? 9.375 21.109 13.141 1 95.62 104 ARG A O 1
ATOM 832 N N . ARG A 1 105 ? 10.422 19.219 12.805 1 95.94 105 ARG A N 1
ATOM 833 C CA . ARG A 1 105 ? 11.734 19.859 12.758 1 95.94 105 ARG A CA 1
ATOM 834 C C . ARG A 1 105 ? 11.836 20.812 11.562 1 95.94 105 ARG A C 1
ATOM 836 O O . ARG A 1 105 ? 12.32 21.938 11.695 1 95.94 105 ARG A O 1
ATOM 843 N N . HIS A 1 106 ? 11.414 20.359 10.445 1 94.94 106 HIS A N 1
ATOM 844 C CA . HIS A 1 106 ? 11.414 21.188 9.242 1 94.94 106 HIS A CA 1
ATOM 845 C C . HIS A 1 106 ? 10.562 22.438 9.43 1 94.94 106 HIS A C 1
ATOM 847 O O . HIS A 1 106 ? 10.953 23.531 8.992 1 94.94 106 HIS A O 1
ATOM 853 N N . LEU A 1 107 ? 9.477 22.234 10.047 1 93.31 107 LEU A N 1
ATOM 854 C CA . LEU A 1 107 ? 8.602 23.375 10.344 1 93.31 107 LEU A CA 1
ATOM 855 C C . LEU A 1 107 ? 9.312 24.391 11.219 1 93.31 107 LEU A C 1
ATOM 857 O O . LEU A 1 107 ? 9.266 25.594 10.938 1 93.31 107 LEU A O 1
ATOM 861 N N . LEU A 1 108 ? 10.008 23.969 12.234 1 93.19 108 LEU A N 1
ATOM 862 C CA . LEU A 1 108 ? 10.719 24.844 13.156 1 93.19 108 LEU A CA 1
ATOM 863 C C . LEU A 1 108 ? 11.867 25.562 12.445 1 93.19 108 LEU A C 1
ATOM 865 O O . LEU A 1 108 ? 12.102 26.75 12.688 1 93.19 108 LEU A O 1
ATOM 869 N N . GLU A 1 109 ? 12.5 24.891 11.594 1 92.69 109 GLU A N 1
ATOM 870 C CA . GLU A 1 109 ? 13.594 25.5 10.828 1 92.69 109 GLU A CA 1
ATOM 871 C C . GLU A 1 109 ? 13.086 26.625 9.938 1 92.69 109 GLU A C 1
ATOM 873 O O . GLU A 1 109 ? 13.75 27.656 9.805 1 92.69 109 GLU A O 1
ATOM 878 N N . ARG A 1 110 ? 12.039 26.422 9.359 1 86.38 110 ARG A N 1
ATOM 879 C CA . ARG A 1 110 ? 11.453 27.438 8.492 1 86.38 110 ARG A CA 1
ATOM 880 C C . ARG A 1 110 ? 11.008 28.656 9.289 1 86.38 110 ARG A C 1
ATOM 882 O O . ARG A 1 110 ? 11.164 29.797 8.844 1 86.38 110 ARG A O 1
ATOM 889 N N . LEU A 1 111 ? 10.5 28.406 10.43 1 86.56 111 LEU A N 1
ATOM 890 C CA . LEU A 1 111 ? 10.055 29.5 11.297 1 86.56 111 LEU A CA 1
ATOM 891 C C . LEU A 1 111 ? 11.25 30.297 11.805 1 86.56 111 LEU A C 1
ATOM 893 O O . LEU A 1 111 ? 11.164 31.516 11.93 1 86.56 111 LEU A O 1
ATOM 897 N N . THR A 1 112 ? 12.312 29.641 12.102 1 87.5 112 THR A N 1
ATOM 898 C CA . THR A 1 112 ? 13.5 30.297 12.625 1 87.5 112 THR A CA 1
ATOM 899 C C . THR A 1 112 ? 14.234 31.047 11.523 1 87.5 112 THR A C 1
ATOM 901 O O . THR A 1 112 ? 14.781 32.125 11.75 1 87.5 112 THR A O 1
ATOM 904 N N . ARG A 1 113 ? 14.32 30.562 10.383 1 84.06 113 ARG A N 1
ATOM 905 C CA . ARG A 1 113 ? 14.953 31.234 9.258 1 84.06 113 ARG A CA 1
ATOM 906 C C . ARG A 1 113 ? 14.195 32.531 8.898 1 84.06 113 ARG A C 1
ATOM 908 O O . ARG A 1 113 ? 14.805 33.531 8.539 1 84.06 113 ARG A O 1
ATOM 915 N N . THR A 1 114 ? 12.969 32.5 9.016 1 70.75 114 THR A N 1
ATOM 916 C CA . THR A 1 114 ? 12.164 33.688 8.727 1 70.75 114 THR A CA 1
ATOM 917 C C . THR A 1 114 ? 12.375 34.75 9.797 1 70.75 114 THR A C 1
ATOM 919 O O . THR A 1 114 ? 12.438 35.969 9.492 1 70.75 114 THR A O 1
ATOM 922 N N . VAL A 1 115 ? 12.578 34.281 11.039 1 64 115 VAL A N 1
ATOM 923 C CA . VAL A 1 115 ? 12.82 35.219 12.133 1 64 115 VAL A CA 1
ATOM 924 C C . VAL A 1 115 ? 14.227 35.812 12.008 1 64 115 VAL A C 1
ATOM 926 O O . VAL A 1 115 ? 14.422 37 12.172 1 64 115 VAL A O 1
ATOM 929 N N . ALA A 1 116 ? 15.18 35.031 11.664 1 65.38 116 ALA A N 1
ATOM 930 C CA . ALA A 1 116 ? 16.562 35.5 11.523 1 65.38 116 ALA A CA 1
ATOM 931 C C . ALA A 1 116 ? 16.688 36.438 10.328 1 65.38 116 ALA A C 1
ATOM 933 O O . ALA A 1 116 ? 17.484 37.375 10.367 1 65.38 116 ALA A O 1
ATOM 934 N N . GLU A 1 117 ? 16.016 36.156 9.367 1 61.12 117 GLU A N 1
ATOM 935 C CA . GLU A 1 117 ? 16.094 37 8.188 1 61.12 117 GLU A CA 1
ATOM 936 C C . GLU A 1 117 ? 15.438 38.375 8.445 1 61.12 117 GLU A C 1
ATOM 938 O O . GLU A 1 117 ? 15.867 39.375 7.902 1 61.12 117 GLU A O 1
ATOM 943 N N . VAL A 1 118 ? 14.398 38.375 9.359 1 58.66 118 VAL A N 1
ATOM 944 C CA . VAL A 1 118 ? 13.695 39.625 9.648 1 58.66 118 VAL A CA 1
ATOM 945 C C . VAL A 1 118 ? 14.477 40.406 10.688 1 58.66 118 VAL A C 1
ATOM 947 O O . VAL A 1 118 ? 14.438 41.656 10.695 1 58.66 118 VAL A O 1
ATOM 950 N N . ASP A 1 119 ? 15.055 39.75 11.57 1 57.91 119 ASP A N 1
ATOM 951 C CA . ASP A 1 119 ? 15.805 40.5 12.594 1 57.91 119 ASP A CA 1
ATOM 952 C C . ASP A 1 119 ? 17.078 41.094 12.008 1 57.91 119 ASP A C 1
ATOM 954 O O . ASP A 1 119 ? 17.75 41.906 12.664 1 57.91 119 ASP A O 1
ATOM 958 N N . ASN A 1 120 ? 17.469 40.5 10.867 1 54.12 120 ASN A N 1
ATOM 959 C CA . ASN A 1 120 ? 18.625 41.188 10.289 1 54.12 120 ASN A CA 1
ATOM 960 C C . ASN A 1 120 ? 18.25 42.5 9.641 1 54.12 120 ASN A C 1
ATOM 962 O O . ASN A 1 120 ? 18.719 42.812 8.539 1 54.12 120 ASN A O 1
ATOM 966 N N . PHE A 1 121 ? 17.062 43 9.852 1 50.78 121 PHE A N 1
ATOM 967 C CA . PHE A 1 121 ? 16.891 44.406 9.445 1 50.78 121 PHE A CA 1
ATOM 968 C C . PHE A 1 121 ? 17.734 45.312 10.328 1 50.78 121 PHE A C 1
ATOM 970 O O . PHE A 1 121 ? 17.734 45.188 11.555 1 50.78 121 PHE A O 1
ATOM 977 N N . PRO A 1 122 ? 18.797 45.938 9.812 1 47.5 122 PRO A N 1
ATOM 978 C CA . PRO A 1 122 ? 19.672 46.906 10.508 1 47.5 122 PRO A CA 1
ATOM 979 C C . PRO A 1 122 ? 18.875 47.938 11.297 1 47.5 122 PRO A C 1
ATOM 981 O O . PRO A 1 122 ? 17.953 48.562 10.766 1 47.5 122 PRO A O 1
ATOM 984 N N . SER A 1 123 ? 18.484 47.656 12.484 1 48.31 123 SER A N 1
ATOM 985 C CA . SER A 1 123 ? 18.125 48.812 13.344 1 48.31 123 SER A CA 1
ATOM 986 C C . SER A 1 123 ? 19 50.031 13.047 1 48.31 123 SER A C 1
ATOM 988 O O . SER A 1 123 ? 20.219 49.969 13.219 1 48.31 123 SER A O 1
ATOM 990 N N . GLU A 1 124 ? 18.672 50.719 11.977 1 45.19 124 GLU A N 1
ATOM 991 C CA . GLU A 1 124 ? 19.297 52.031 11.781 1 45.19 124 GLU A CA 1
ATOM 992 C C . GLU A 1 124 ? 19.438 52.781 13.109 1 45.19 124 GLU A C 1
ATOM 994 O O . GLU A 1 124 ? 18.453 52.969 13.82 1 45.19 124 GLU A O 1
ATOM 999 N N . THR A 1 125 ? 20.422 52.469 13.891 1 44.53 125 THR A N 1
ATOM 1000 C CA . THR A 1 125 ? 20.938 53.312 14.961 1 44.53 125 THR A CA 1
ATOM 1001 C C . THR A 1 125 ? 20.844 54.781 14.578 1 44.53 125 THR A C 1
ATOM 1003 O O . THR A 1 125 ? 21.453 55.219 13.602 1 44.53 125 THR A O 1
ATOM 1006 N N . SER A 1 126 ? 19.609 55.25 14.516 1 41.91 126 SER A N 1
ATOM 1007 C CA . SER A 1 126 ? 19.516 56.719 14.477 1 41.91 126 SER A CA 1
ATOM 1008 C C . SER A 1 126 ? 20.469 57.344 15.492 1 41.91 126 SER A C 1
ATOM 1010 O O . SER A 1 126 ? 20.297 57.188 16.703 1 41.91 126 SER A O 1
ATOM 1012 N N . ASN A 1 127 ? 21.781 57.156 15.234 1 42.84 127 ASN A N 1
ATOM 1013 C CA . ASN A 1 127 ? 22.797 57.969 15.875 1 42.84 127 ASN A CA 1
ATOM 1014 C C . ASN A 1 127 ? 22.375 59.438 15.906 1 42.84 127 ASN A C 1
ATOM 1016 O O . ASN A 1 127 ? 22.438 60.125 14.891 1 42.84 127 ASN A O 1
ATOM 1020 N N . GLY A 1 128 ? 21.172 59.781 16.328 1 35.84 128 GLY A N 1
ATOM 1021 C CA . GLY A 1 128 ? 20.906 61.188 16.594 1 35.84 128 GLY A CA 1
ATOM 1022 C C . GLY A 1 128 ? 21.953 61.844 17.453 1 35.84 128 GLY A C 1
ATOM 1023 O O . GLY A 1 128 ? 22.125 61.469 18.6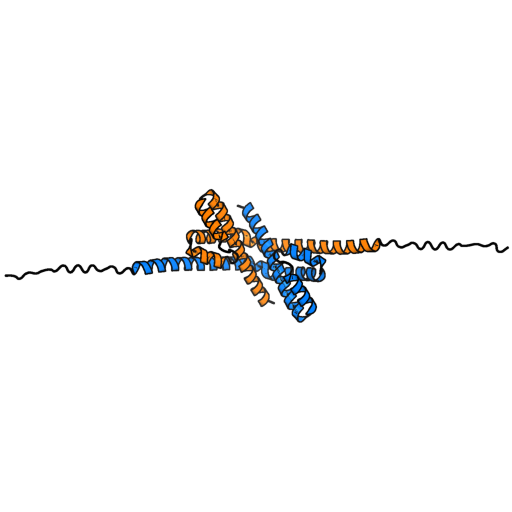25 1 35.84 128 GLY A O 1
ATOM 1024 N N . GLU A 1 129 ? 23.125 62.156 16.859 1 42.5 129 GLU A N 1
ATOM 1025 C CA . GLU A 1 129 ? 24.172 63.031 17.391 1 42.5 129 GLU A CA 1
ATOM 1026 C C . GLU A 1 129 ? 23.578 64.312 18.031 1 42.5 129 GLU A C 1
ATOM 1028 O O . GLU A 1 129 ? 22.938 65.062 17.359 1 42.5 129 GLU A O 1
ATOM 1033 N N . SER A 1 130 ? 22.875 64.125 19.125 1 39 130 SER A N 1
ATOM 1034 C CA . SER A 1 130 ? 22.562 65.312 19.906 1 39 130 SER A CA 1
ATOM 1035 C C . SER A 1 130 ? 23.812 66.188 20.141 1 39 130 SER A C 1
ATOM 1037 O O . SER A 1 130 ? 24.797 65.688 20.703 1 39 130 SER A O 1
ATOM 1039 N N . ASN A 1 131 ? 24.172 67.062 19.109 1 36.5 131 ASN A N 1
ATOM 1040 C CA . ASN A 1 131 ? 25.156 68.125 19.203 1 36.5 131 ASN A CA 1
ATOM 1041 C C . ASN A 1 131 ? 25 68.938 20.484 1 36.5 131 ASN A C 1
ATOM 1043 O O . ASN A 1 131 ? 24.016 69.688 20.625 1 36.5 131 ASN A O 1
ATOM 1047 N N . ASN A 1 132 ? 25.328 68.375 21.562 1 35.28 132 ASN A N 1
ATOM 1048 C CA . ASN A 1 132 ? 25.5 69.125 22.797 1 35.28 132 ASN A CA 1
ATOM 1049 C C . ASN A 1 132 ? 26.422 70.312 22.609 1 35.28 132 ASN A C 1
ATOM 1051 O O . ASN A 1 132 ? 27.625 70.125 22.422 1 35.28 132 ASN A O 1
ATOM 1055 N N . ASN A 1 133 ? 25.984 71.25 21.688 1 34.94 133 ASN A N 1
ATOM 1056 C CA . ASN A 1 133 ? 26.672 72.562 21.609 1 34.94 133 ASN A CA 1
ATOM 1057 C C . ASN A 1 133 ? 26.891 73.188 23 1 34.94 133 ASN A C 1
ATOM 1059 O O . ASN A 1 133 ? 25.922 73.562 23.641 1 34.94 133 ASN A O 1
ATOM 1063 N N . ASP A 1 134 ? 27.719 72.562 23.734 1 37.69 134 ASP A N 1
ATOM 1064 C CA . ASP A 1 134 ? 28.281 73.188 24.938 1 37.69 134 ASP A CA 1
ATOM 1065 C C . ASP A 1 134 ? 28.906 74.562 24.625 1 37.69 134 ASP A C 1
ATOM 1067 O O . ASP A 1 134 ? 29.984 74.625 24.031 1 37.69 134 ASP A O 1
ATOM 1071 N N . SER A 1 135 ? 28.109 75.5 23.953 1 38.94 135 SER A N 1
ATOM 1072 C CA . SER A 1 135 ? 28.688 76.812 23.828 1 38.94 135 SER A CA 1
ATOM 1073 C C . SER A 1 135 ? 29.312 77.25 25.141 1 38.94 135 SER A C 1
ATOM 1075 O O . SER A 1 135 ? 28.797 76.938 26.219 1 38.94 135 SER A O 1
ATOM 1077 N N . PRO A 1 136 ? 30.547 77.938 24.984 1 42.12 136 PRO A N 1
ATOM 1078 C CA . PRO A 1 136 ? 31.641 78.438 25.844 1 42.12 136 PRO A CA 1
ATOM 1079 C C . PRO A 1 136 ? 31.156 79.312 26.969 1 42.12 136 PRO A C 1
ATOM 1081 O O . PRO A 1 136 ? 30.078 79.938 26.875 1 42.12 136 PRO A O 1
ATOM 1084 N N . PRO A 1 137 ? 31.703 79.062 28.141 1 40.56 137 PRO A N 1
ATOM 1085 C CA . PRO A 1 137 ? 31.594 79.875 29.328 1 40.56 137 PRO A CA 1
ATOM 1086 C C . PRO A 1 137 ? 31.969 81.375 29.047 1 40.56 137 PRO A C 1
ATOM 1088 O O . PRO A 1 137 ? 31.906 82.188 29.938 1 40.56 137 PRO A O 1
ATOM 1091 N N . SER A 1 138 ? 31.656 81.938 27.781 1 27.75 138 SER A N 1
ATOM 1092 C CA . SER A 1 138 ? 31.984 83.375 27.969 1 27.75 138 SER A CA 1
ATOM 1093 C C . SER A 1 138 ? 30.953 84.062 28.875 1 27.75 138 SER A C 1
ATOM 1095 O O . SER A 1 138 ? 29.766 83.688 28.859 1 27.75 138 SER A O 1
ATOM 1097 N N . MET B 1 1 ? 17.828 -14.961 3.023 1 57 1 MET B N 1
ATOM 1098 C CA . MET B 1 1 ? 16.406 -14.992 3.301 1 57 1 MET B CA 1
ATOM 1099 C C . MET B 1 1 ? 16 -13.828 4.199 1 57 1 MET B C 1
ATOM 1101 O O . MET B 1 1 ? 15.016 -13.141 3.926 1 57 1 MET B O 1
ATOM 1105 N N . PHE B 1 2 ? 16.828 -13.555 5.188 1 64.38 2 PHE B N 1
ATOM 1106 C CA . PHE B 1 2 ? 16.531 -12.547 6.195 1 64.38 2 PHE B CA 1
ATOM 1107 C C . PHE B 1 2 ? 16.641 -11.141 5.605 1 64.38 2 PHE B C 1
ATOM 1109 O O . PHE B 1 2 ? 15.766 -10.305 5.832 1 64.38 2 PHE B O 1
ATOM 1116 N N . MET B 1 3 ? 17.641 -11.07 4.738 1 73.5 3 MET B N 1
ATOM 1117 C CA . MET B 1 3 ? 17.844 -9.727 4.203 1 73.5 3 MET B CA 1
ATOM 1118 C C . MET B 1 3 ? 16.734 -9.352 3.229 1 73.5 3 MET B C 1
ATOM 1120 O O . MET B 1 3 ? 16.266 -8.211 3.23 1 73.5 3 MET B O 1
ATOM 1124 N N . GLN B 1 4 ? 16.219 -10.367 2.611 1 87.69 4 GLN B N 1
ATOM 1125 C CA . GLN B 1 4 ? 15.156 -10.109 1.647 1 87.69 4 GLN B CA 1
ATOM 1126 C C . GLN B 1 4 ? 13.844 -9.766 2.352 1 87.69 4 GLN B C 1
ATOM 1128 O O . GLN B 1 4 ? 13.125 -8.859 1.924 1 87.69 4 GLN B O 1
ATOM 1133 N N . THR B 1 5 ? 13.734 -10.336 3.525 1 93.38 5 THR B N 1
ATOM 1134 C CA . THR B 1 5 ? 12.516 -10.094 4.289 1 93.38 5 THR B CA 1
ATOM 1135 C C . THR B 1 5 ? 12.5 -8.664 4.844 1 93.38 5 THR B C 1
ATOM 1137 O O . THR B 1 5 ? 11.477 -7.984 4.785 1 93.38 5 THR B O 1
ATOM 1140 N N . LYS B 1 6 ? 13.648 -8.305 5.363 1 94.5 6 LYS B N 1
ATOM 1141 C CA . LYS B 1 6 ? 13.734 -6.957 5.93 1 94.5 6 LYS B CA 1
ATOM 1142 C C . LYS B 1 6 ? 13.508 -5.895 4.859 1 94.5 6 LYS B C 1
ATOM 1144 O O . LYS B 1 6 ? 12.812 -4.902 5.102 1 94.5 6 LYS B O 1
ATOM 1149 N N . HIS B 1 7 ? 14.086 -6.102 3.754 1 96.62 7 HIS B N 1
ATOM 1150 C CA . HIS B 1 7 ? 13.93 -5.148 2.66 1 96.62 7 HIS B CA 1
ATOM 1151 C C . HIS B 1 7 ? 12.484 -5.07 2.195 1 96.62 7 HIS B C 1
ATOM 1153 O O . HIS B 1 7 ? 11.961 -3.979 1.958 1 96.62 7 HIS B O 1
ATOM 1159 N N . ILE B 1 8 ? 11.82 -6.16 2.164 1 98.12 8 ILE B N 1
ATOM 1160 C CA . ILE B 1 8 ? 10.422 -6.188 1.735 1 98.12 8 ILE B CA 1
ATOM 1161 C C . ILE B 1 8 ? 9.547 -5.527 2.793 1 98.12 8 ILE B C 1
ATOM 1163 O O . ILE B 1 8 ? 8.625 -4.777 2.461 1 98.12 8 ILE B O 1
ATOM 1167 N N . ALA B 1 9 ? 9.852 -5.812 4.043 1 98.44 9 ALA B N 1
ATOM 1168 C CA . ALA B 1 9 ? 9.078 -5.199 5.121 1 98.44 9 ALA B CA 1
ATOM 1169 C C . ALA B 1 9 ? 9.195 -3.678 5.078 1 98.44 9 ALA B C 1
ATOM 1171 O O . ALA B 1 9 ? 8.195 -2.969 5.176 1 98.44 9 ALA B O 1
ATOM 1172 N N . GLN B 1 10 ? 10.391 -3.178 4.918 1 98.06 10 GLN B N 1
ATOM 1173 C CA . GLN B 1 10 ? 10.625 -1.739 4.867 1 98.06 10 GLN B CA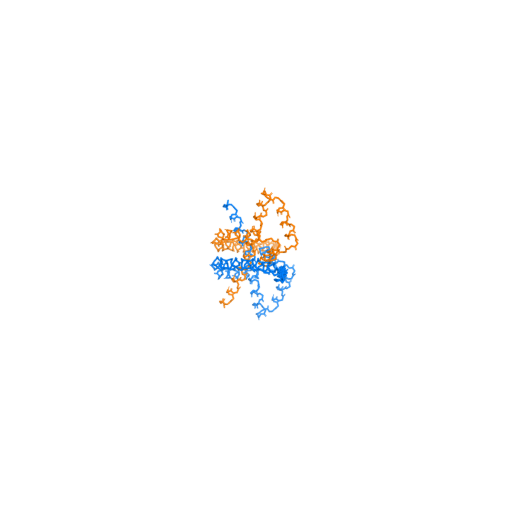 1
ATOM 1174 C C . GLN B 1 10 ? 9.906 -1.104 3.682 1 98.06 10 GLN B C 1
ATOM 1176 O O . GLN B 1 10 ? 9.305 -0.037 3.812 1 98.06 10 GLN B O 1
ATOM 1181 N N . ALA B 1 11 ? 9.992 -1.767 2.553 1 98.06 11 ALA B N 1
ATOM 1182 C CA . ALA B 1 11 ? 9.305 -1.25 1.371 1 98.06 11 ALA B CA 1
ATOM 1183 C C . ALA B 1 11 ? 7.793 -1.266 1.564 1 98.06 11 ALA B C 1
ATOM 1185 O O . ALA B 1 11 ? 7.094 -0.361 1.105 1 98.06 11 ALA B O 1
ATOM 1186 N N . THR B 1 12 ? 7.273 -2.299 2.242 1 98.75 12 THR B N 1
ATOM 1187 C CA . THR B 1 12 ? 5.848 -2.391 2.529 1 98.75 12 THR B CA 1
ATOM 1188 C C . THR B 1 12 ? 5.414 -1.279 3.479 1 98.75 12 THR B C 1
ATOM 1190 O O . THR B 1 12 ? 4.328 -0.711 3.326 1 98.75 12 THR B O 1
ATOM 1193 N N . VAL B 1 13 ? 6.27 -0.911 4.441 1 98.81 13 VAL B N 1
ATOM 1194 C CA . VAL B 1 13 ? 5.996 0.175 5.379 1 98.81 13 VAL B CA 1
ATOM 1195 C C . VAL B 1 13 ? 5.852 1.49 4.617 1 98.81 13 VAL B C 1
ATOM 1197 O O . VAL B 1 13 ? 4.98 2.303 4.934 1 98.81 13 VAL B O 1
ATOM 1200 N N . LYS B 1 14 ? 6.668 1.692 3.645 1 98.38 14 LYS B N 1
ATOM 1201 C CA . LYS B 1 14 ? 6.594 2.922 2.857 1 98.38 14 LYS B CA 1
ATOM 1202 C C . LYS B 1 14 ? 5.27 3.012 2.102 1 98.38 14 LYS B C 1
ATOM 1204 O O . LYS B 1 14 ? 4.68 4.09 2.002 1 98.38 14 LYS B O 1
ATOM 1209 N N . VAL B 1 15 ? 4.84 1.891 1.61 1 98.44 15 VAL B N 1
ATOM 1210 C CA . VAL B 1 15 ? 3.549 1.839 0.931 1 98.44 15 VAL B CA 1
ATOM 1211 C C . VAL B 1 15 ? 2.43 2.166 1.918 1 98.44 15 VAL B C 1
ATOM 1213 O O . VAL B 1 15 ? 1.546 2.971 1.619 1 98.44 15 VAL B O 1
ATOM 1216 N N . LEU B 1 16 ? 2.506 1.58 3.094 1 98.69 16 LEU B N 1
ATOM 1217 C CA . LEU B 1 16 ? 1.502 1.819 4.125 1 98.69 16 LEU B CA 1
ATOM 1218 C C . LEU B 1 16 ? 1.494 3.285 4.547 1 98.69 16 LEU B C 1
ATOM 1220 O O . LEU B 1 16 ? 0.428 3.889 4.688 1 98.69 16 LEU B O 1
ATOM 1224 N N . GLN B 1 17 ? 2.678 3.842 4.703 1 98.56 17 GLN B N 1
ATOM 1225 C CA . GLN B 1 17 ? 2.811 5.23 5.121 1 98.56 17 GLN B CA 1
ATOM 1226 C C . GLN B 1 17 ? 2.154 6.176 4.121 1 98.56 17 GLN B C 1
ATOM 1228 O O . GLN B 1 17 ? 1.424 7.09 4.504 1 98.56 17 GLN B O 1
ATOM 1233 N N . SER B 1 18 ? 2.426 5.973 2.889 1 98.56 18 SER B N 1
ATOM 1234 C CA . SER B 1 18 ? 1.846 6.809 1.84 1 98.56 18 SER B CA 1
ATOM 1235 C C . SER B 1 18 ? 0.332 6.641 1.775 1 98.56 18 SER B C 1
ATOM 1237 O O . SER B 1 18 ? -0.4 7.621 1.618 1 98.56 18 SER B O 1
ATOM 1239 N N . TYR B 1 19 ? -0.121 5.414 2.006 1 98.75 19 TYR B N 1
ATOM 1240 C CA . TYR B 1 19 ? -1.557 5.172 1.924 1 98.75 19 TYR B CA 1
ATOM 1241 C C . TYR B 1 19 ? -2.283 5.785 3.113 1 98.75 19 TYR B C 1
ATOM 1243 O O . TYR B 1 19 ? -3.359 6.367 2.959 1 98.75 19 TYR B O 1
ATOM 1251 N N . LEU B 1 20 ? -1.729 5.664 4.242 1 98.69 20 LEU B N 1
ATOM 1252 C CA . LEU B 1 20 ? -2.328 6.258 5.434 1 98.69 20 LEU B CA 1
ATOM 1253 C C . LEU B 1 20 ? -2.33 7.781 5.34 1 98.69 20 LEU B C 1
ATOM 1255 O O . LEU B 1 20 ? -3.264 8.438 5.809 1 98.69 20 LEU B O 1
ATOM 1259 N N . THR B 1 21 ? -1.276 8.383 4.734 1 98.75 21 THR B N 1
ATOM 1260 C CA . T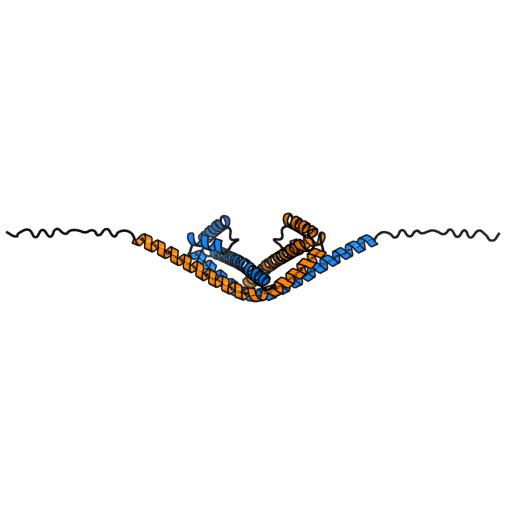HR B 1 21 ? -1.271 9.82 4.453 1 98.75 21 THR B CA 1
ATOM 1261 C C . THR B 1 21 ? -2.439 10.195 3.547 1 98.75 21 THR B C 1
ATOM 1263 O O . THR B 1 21 ? -3.143 11.172 3.807 1 98.75 21 THR B O 1
ATOM 1266 N N . TYR B 1 22 ? -2.613 9.43 2.578 1 98.5 22 TYR B N 1
ATOM 1267 C CA . TYR B 1 22 ? -3.709 9.648 1.642 1 98.5 22 TYR B CA 1
ATOM 1268 C C . TYR B 1 22 ? -5.055 9.586 2.352 1 98.5 22 TYR B C 1
ATOM 1270 O O . TYR B 1 22 ? -5.922 10.438 2.139 1 98.5 22 TYR B O 1
ATOM 1278 N N . GLN B 1 23 ? -5.285 8.617 3.207 1 98.38 23 GLN B N 1
ATOM 1279 C CA . GLN B 1 23 ? -6.52 8.477 3.969 1 98.38 23 GLN B CA 1
ATOM 1280 C C . GLN B 1 23 ? -6.734 9.68 4.891 1 98.38 23 GLN B C 1
ATOM 1282 O O . GLN B 1 23 ? -7.863 10.148 5.051 1 98.38 23 GLN B O 1
ATOM 1287 N N . ALA B 1 24 ? -5.668 10.117 5.469 1 98.5 24 ALA B N 1
ATOM 1288 C CA . ALA B 1 24 ? -5.762 11.289 6.332 1 98.5 24 ALA B CA 1
ATOM 1289 C C . ALA B 1 24 ? -6.215 12.516 5.543 1 98.5 24 ALA B C 1
ATOM 1291 O O . ALA B 1 24 ? -7.078 13.273 5.996 1 98.5 24 ALA B O 1
ATOM 1292 N N . VAL B 1 25 ? -5.664 12.68 4.391 1 98.56 25 VAL B N 1
ATOM 1293 C CA . VAL B 1 25 ? -6.008 13.812 3.531 1 98.56 25 VAL B CA 1
ATOM 1294 C C . VAL B 1 25 ? -7.48 13.727 3.131 1 98.56 25 VAL B C 1
ATOM 1296 O O . VAL B 1 25 ? -8.195 14.727 3.158 1 98.56 25 VAL B O 1
ATOM 1299 N N . LEU B 1 26 ? -7.965 12.57 2.838 1 97.19 26 LEU B N 1
ATOM 1300 C CA . LEU B 1 26 ? -9.367 12.391 2.463 1 97.19 26 LEU B CA 1
ATOM 1301 C C . LEU B 1 26 ? -10.289 12.75 3.619 1 97.19 26 LEU B C 1
ATOM 1303 O O . LEU B 1 26 ? -11.328 13.383 3.416 1 97.19 26 LEU B O 1
ATOM 1307 N N . ARG B 1 27 ? -9.961 12.305 4.746 1 97.38 27 ARG B N 1
ATOM 1308 C CA . ARG B 1 27 ? -10.766 12.633 5.918 1 97.38 27 ARG B CA 1
ATOM 1309 C C . ARG B 1 27 ? -10.797 14.133 6.16 1 97.38 27 ARG B C 1
ATOM 1311 O O . ARG B 1 27 ? -11.859 14.703 6.418 1 97.38 27 ARG B O 1
ATOM 1318 N N . ILE B 1 28 ? -9.672 14.797 6.027 1 98.25 28 ILE B N 1
ATOM 1319 C CA . ILE B 1 28 ? -9.578 16.234 6.246 1 98.25 28 ILE B CA 1
ATOM 1320 C C . ILE B 1 28 ? -10.359 16.969 5.168 1 98.25 28 ILE B C 1
ATOM 1322 O O . ILE B 1 28 ? -11.07 17.938 5.461 1 98.25 28 ILE B O 1
ATOM 1326 N N . GLN B 1 29 ? -10.211 16.516 3.969 1 97.38 29 GLN B N 1
ATOM 1327 C CA . GLN B 1 29 ? -10.977 17.094 2.871 1 97.38 29 GLN B CA 1
ATOM 1328 C C . GLN B 1 29 ? -12.477 17.062 3.162 1 97.38 29 GLN B C 1
ATOM 1330 O O . GLN B 1 29 ? -13.172 18.047 2.965 1 97.38 29 GLN B O 1
ATOM 1335 N N . SER B 1 30 ? -12.945 15.938 3.604 1 96.31 30 SER B N 1
ATOM 1336 C CA . SER B 1 30 ? -14.352 15.773 3.939 1 96.31 30 SER B CA 1
ATOM 1337 C C . SER B 1 30 ? -14.758 16.688 5.086 1 96.31 30 SER B C 1
ATOM 1339 O O . SER B 1 30 ? -15.812 17.328 5.031 1 96.31 30 SER B O 1
ATOM 1341 N N . GLU B 1 31 ? -13.953 16.719 6.117 1 97.31 31 GLU B N 1
ATOM 1342 C CA . GLU B 1 31 ? -14.227 17.547 7.277 1 97.31 31 GLU B CA 1
ATOM 1343 C C . GLU B 1 31 ? -14.242 19.031 6.895 1 97.31 31 GLU B C 1
ATOM 1345 O O . GLU B 1 31 ? -15.125 19.781 7.324 1 97.31 31 GLU B O 1
ATOM 1350 N N . LEU B 1 32 ? -13.305 19.469 6.066 1 97.81 32 LEU B N 1
ATOM 1351 C CA . LEU B 1 32 ? -13.211 20.844 5.629 1 97.81 32 LEU B CA 1
ATOM 1352 C C . LEU B 1 32 ? -14.406 21.219 4.758 1 97.81 32 LEU B C 1
ATOM 1354 O O . LEU B 1 32 ? -14.859 22.375 4.781 1 97.81 32 LEU B O 1
ATOM 1358 N N . GLY B 1 33 ? -14.922 20.266 4 1 97.44 33 GLY B N 1
ATOM 1359 C CA . GLY B 1 33 ? -16.094 20.531 3.178 1 97.44 33 GLY B CA 1
ATOM 1360 C C . GLY B 1 33 ? -17.281 21.031 3.975 1 97.44 33 GLY B C 1
ATOM 1361 O O . GLY B 1 33 ? -18.094 21.797 3.465 1 97.44 33 GLY B O 1
ATOM 1362 N N . GLU B 1 34 ? -17.312 20.703 5.203 1 96.75 34 GLU B N 1
ATOM 1363 C CA . GLU B 1 34 ? -18.406 21.062 6.086 1 96.75 34 GLU B CA 1
ATOM 1364 C C . GLU B 1 34 ? -18.062 22.281 6.93 1 96.75 34 GLU B C 1
ATOM 1366 O O . GLU B 1 34 ? -18.891 23.172 7.129 1 96.75 34 GLU B O 1
ATOM 1371 N N . THR B 1 35 ? -16.875 22.391 7.395 1 96.88 35 THR B N 1
ATOM 1372 C CA . THR B 1 35 ? -16.516 23.359 8.43 1 96.88 35 THR B CA 1
ATOM 1373 C C . THR B 1 35 ? -15.812 24.562 7.828 1 96.88 35 THR B C 1
ATOM 1375 O O . THR B 1 35 ? -15.836 25.656 8.406 1 96.88 35 THR B O 1
ATOM 1378 N N . ASN B 1 36 ? -15.078 24.375 6.719 1 97.5 36 ASN B N 1
ATOM 1379 C CA . ASN B 1 36 ? -14.289 25.422 6.074 1 97.5 36 ASN B CA 1
ATOM 1380 C C . ASN B 1 36 ? -14.188 25.188 4.566 1 97.5 36 ASN B C 1
ATOM 1382 O O . ASN B 1 36 ? -13.117 24.828 4.062 1 97.5 36 ASN B O 1
ATOM 1386 N N . PRO B 1 37 ? -15.312 25.484 3.869 1 97.25 37 PRO B N 1
ATOM 1387 C CA . PRO B 1 37 ? -15.414 25.172 2.441 1 97.25 37 PRO B CA 1
ATOM 1388 C C . PRO B 1 37 ? -14.32 25.828 1.609 1 97.25 37 PRO B C 1
ATOM 1390 O O . PRO B 1 37 ? -13.75 25.203 0.718 1 97.25 37 PRO B O 1
ATOM 1393 N N . PRO B 1 38 ? -13.867 27.109 1.903 1 97.5 38 PRO B N 1
ATOM 1394 C CA . PRO B 1 38 ? -12.773 27.703 1.116 1 97.5 38 PRO B CA 1
ATOM 1395 C C . PRO B 1 38 ? -11.484 26.891 1.213 1 97.5 38 PRO B C 1
ATOM 1397 O O . PRO B 1 38 ? -10.797 26.688 0.206 1 97.5 38 PRO B O 1
ATOM 1400 N N . GLN B 1 39 ? -11.211 26.391 2.432 1 97.81 39 GLN B N 1
ATOM 1401 C CA . GLN B 1 39 ? -10 25.594 2.611 1 97.81 39 GLN B CA 1
ATOM 1402 C C . GLN B 1 39 ? -10.125 24.234 1.906 1 97.81 39 GLN B C 1
ATOM 1404 O O . GLN B 1 39 ? -9.133 23.703 1.419 1 97.81 39 GLN B O 1
ATOM 1409 N N . ALA B 1 40 ? -11.297 23.703 1.901 1 98.06 40 ALA B N 1
ATOM 1410 C CA . ALA B 1 40 ? -11.531 22.453 1.18 1 98.06 40 ALA B CA 1
ATOM 1411 C C . ALA B 1 40 ? -11.25 22.625 -0.311 1 98.06 40 ALA B C 1
ATOM 1413 O O . ALA B 1 40 ? -10.625 21.766 -0.93 1 98.06 40 ALA B O 1
ATOM 1414 N N . ILE B 1 41 ? -11.742 23.75 -0.837 1 97.62 41 ILE B N 1
ATOM 1415 C CA . ILE B 1 41 ? -11.531 24.047 -2.25 1 97.62 41 ILE B CA 1
ATOM 1416 C C . ILE B 1 41 ? -10.039 24.203 -2.525 1 97.62 41 ILE B C 1
ATOM 1418 O O . ILE B 1 41 ? -9.516 23.656 -3.5 1 97.62 41 ILE B O 1
ATOM 1422 N N . TRP B 1 42 ? -9.305 24.953 -1.62 1 98.12 42 TRP B N 1
ATOM 1423 C CA . TRP B 1 42 ? -7.863 25.141 -1.767 1 98.12 42 TRP B CA 1
ATOM 1424 C C . TRP B 1 42 ? -7.148 23.797 -1.788 1 98.12 42 TRP B C 1
ATOM 1426 O O . TRP B 1 42 ? -6.293 23.547 -2.643 1 98.12 42 TRP B O 1
ATOM 1436 N N . LEU B 1 43 ? -7.5 22.891 -0.873 1 98.12 43 LEU B N 1
ATOM 1437 C CA . LEU B 1 43 ? -6.867 21.594 -0.772 1 98.12 43 LEU B CA 1
ATOM 1438 C C . LEU B 1 43 ? -7.137 20.75 -2.023 1 98.12 43 LEU B C 1
ATOM 1440 O O . LEU B 1 43 ? -6.234 20.078 -2.533 1 98.12 43 LEU B O 1
ATOM 1444 N N . ASN B 1 44 ? -8.297 20.828 -2.521 1 97.38 44 ASN B N 1
ATOM 1445 C CA . ASN B 1 44 ? -8.656 20.109 -3.74 1 97.38 44 ASN B CA 1
ATOM 1446 C C . ASN B 1 44 ? -7.809 20.562 -4.926 1 97.38 44 ASN B C 1
ATOM 1448 O O . ASN B 1 44 ? -7.352 19.734 -5.719 1 97.38 44 ASN B O 1
ATOM 1452 N N . GLN B 1 45 ? -7.656 21.844 -5.031 1 97.44 45 GLN B N 1
ATOM 1453 C CA . GLN B 1 45 ? -6.836 22.406 -6.105 1 97.44 45 GLN B CA 1
ATOM 1454 C C . GLN B 1 45 ? -5.375 22 -5.941 1 97.44 45 GLN B C 1
ATOM 1456 O O . GLN B 1 45 ? -4.703 21.672 -6.926 1 97.44 45 GLN B O 1
ATOM 1461 N N . TYR B 1 46 ? -4.961 22.016 -4.738 1 98 46 TYR B N 1
ATOM 1462 C CA . TYR B 1 46 ? -3.586 21.609 -4.473 1 98 46 TYR B CA 1
ATOM 1463 C C . TYR B 1 46 ? -3.354 20.172 -4.883 1 98 46 TYR B C 1
ATOM 1465 O O . TYR B 1 46 ? -2.336 19.844 -5.5 1 98 46 TYR B O 1
ATOM 1473 N N . LEU B 1 47 ? -4.297 19.203 -4.551 1 97.5 47 LEU B N 1
ATOM 1474 C CA . LEU B 1 47 ? -4.188 17.781 -4.828 1 97.5 47 LEU B CA 1
ATOM 1475 C C . LEU B 1 47 ? -4.227 17.516 -6.328 1 97.5 47 LEU B C 1
ATOM 1477 O O . LEU B 1 47 ? -3.646 16.531 -6.805 1 97.5 47 LEU B O 1
ATOM 1481 N N . ALA B 1 48 ? -4.887 18.406 -7.051 1 96.44 48 ALA B N 1
ATOM 1482 C CA . ALA B 1 48 ? -4.988 18.266 -8.5 1 96.44 48 ALA B CA 1
ATOM 1483 C C . ALA B 1 48 ? -3.645 18.516 -9.172 1 96.44 48 ALA B C 1
ATOM 1485 O O . ALA B 1 48 ? -3.357 17.953 -10.234 1 96.44 48 ALA B O 1
ATOM 1486 N N . SER B 1 49 ? -2.801 19.297 -8.547 1 95.69 49 SER B N 1
ATOM 1487 C CA . SER B 1 49 ? -1.554 19.719 -9.172 1 95.69 49 SER B CA 1
ATOM 1488 C C . SER B 1 49 ? -0.349 19.062 -8.508 1 95.69 49 SER B C 1
ATOM 1490 O O . SER B 1 49 ? 0.782 19.203 -8.977 1 95.69 49 SER B O 1
ATOM 1492 N N . HIS B 1 50 ? -0.568 18.359 -7.375 1 96.06 50 HIS B N 1
ATOM 1493 C CA . HIS B 1 50 ? 0.525 17.734 -6.637 1 96.06 50 HIS B CA 1
ATOM 1494 C C . HIS B 1 50 ? 0.231 16.266 -6.348 1 96.06 50 HIS B C 1
ATOM 1496 O O . HIS B 1 50 ? -0.799 15.945 -5.754 1 96.06 50 HIS B O 1
ATOM 1502 N N . SER B 1 51 ? 1.131 15.453 -6.676 1 94.69 51 SER B N 1
ATOM 1503 C CA . SER B 1 51 ? 0.951 14.023 -6.469 1 94.69 51 SER B CA 1
ATOM 1504 C C . SER B 1 51 ? 1.15 13.641 -5.004 1 94.69 51 SER B C 1
ATOM 1506 O O . SER B 1 51 ? 2.117 14.07 -4.371 1 94.69 51 SER B O 1
ATOM 1508 N N . ILE B 1 52 ? 0.245 12.734 -4.578 1 94.62 52 ILE B N 1
ATOM 1509 C CA . ILE B 1 52 ? 0.331 12.273 -3.197 1 94.62 52 ILE B CA 1
ATOM 1510 C C . ILE B 1 52 ? 0.935 10.875 -3.158 1 94.62 52 ILE B C 1
ATOM 1512 O O . ILE B 1 52 ? 0.973 10.234 -2.102 1 94.62 52 ILE B O 1
ATOM 1516 N N . GLN B 1 53 ? 1.448 10.414 -4.25 1 93.62 53 GLN B N 1
ATOM 1517 C CA . GLN B 1 53 ? 1.947 9.055 -4.375 1 93.62 53 GLN B CA 1
ATOM 1518 C C . GLN B 1 53 ? 3.053 8.773 -3.361 1 93.62 53 GLN B C 1
ATOM 1520 O O . GLN B 1 53 ? 3.102 7.695 -2.768 1 93.62 53 GLN B O 1
ATOM 1525 N N . ASN B 1 54 ? 3.959 9.648 -3.291 1 95.88 54 ASN B N 1
ATOM 1526 C CA . ASN B 1 54 ? 4.926 9.648 -2.197 1 95.88 54 ASN B CA 1
ATOM 1527 C C . ASN B 1 54 ? 4.5 10.586 -1.07 1 95.88 54 ASN B C 1
ATOM 1529 O O . ASN B 1 54 ? 4.75 11.789 -1.133 1 95.88 54 ASN B O 1
ATOM 1533 N N . GLY B 1 55 ? 3.977 9.992 -0.046 1 97.88 55 GLY B N 1
ATOM 1534 C CA . GLY B 1 55 ? 3.352 10.758 1.019 1 97.88 55 GLY B CA 1
ATOM 1535 C C . GLY B 1 55 ? 4.309 11.711 1.708 1 97.88 55 GLY B C 1
ATOM 1536 O O . GLY B 1 55 ? 3.936 12.828 2.061 1 97.88 55 GLY B O 1
ATOM 1537 N N . GLU B 1 56 ? 5.547 11.312 1.845 1 97.94 56 GLU B N 1
ATOM 1538 C CA . GLU B 1 56 ? 6.504 12.148 2.562 1 97.94 56 GLU B CA 1
ATOM 1539 C C . GLU B 1 56 ? 6.938 13.336 1.715 1 97.94 56 GLU B C 1
ATOM 1541 O O . GLU B 1 56 ? 7.074 14.453 2.227 1 97.94 56 GLU B O 1
ATOM 1546 N N . THR B 1 57 ? 7.168 13.109 0.46 1 97.12 57 THR B N 1
ATOM 1547 C CA . THR B 1 57 ? 7.477 14.211 -0.445 1 97.12 57 THR B CA 1
ATOM 1548 C C . THR B 1 57 ? 6.305 15.188 -0.522 1 97.12 57 THR B C 1
ATOM 1550 O O . THR B 1 57 ? 6.504 16.406 -0.489 1 97.12 57 THR B O 1
ATOM 1553 N N . PHE B 1 58 ? 5.145 14.625 -0.616 1 98.38 58 PHE B N 1
ATOM 1554 C CA . PHE B 1 58 ? 3.922 15.414 -0.622 1 98.38 58 PHE B CA 1
ATOM 1555 C C . PHE B 1 58 ? 3.859 16.328 0.601 1 98.38 58 PHE B C 1
ATOM 1557 O O . PHE B 1 58 ? 3.619 17.531 0.476 1 98.38 58 PHE B O 1
ATOM 1564 N N . LEU B 1 59 ? 4.09 15.805 1.777 1 98.38 59 LEU B N 1
ATOM 1565 C CA . LEU B 1 59 ? 4.023 16.547 3.027 1 98.38 59 LEU B CA 1
ATOM 1566 C C . LEU B 1 59 ? 5.09 17.641 3.064 1 98.38 59 LEU B C 1
ATOM 1568 O O . LEU B 1 59 ? 4.82 18.766 3.498 1 98.38 59 LEU B O 1
ATOM 1572 N N . THR B 1 60 ? 6.258 17.312 2.562 1 97 60 THR B N 1
ATOM 1573 C CA . THR B 1 60 ? 7.352 18.281 2.551 1 97 60 THR B CA 1
ATOM 1574 C C . THR B 1 60 ? 7.012 19.484 1.674 1 97 60 THR B C 1
ATOM 1576 O O . THR B 1 60 ?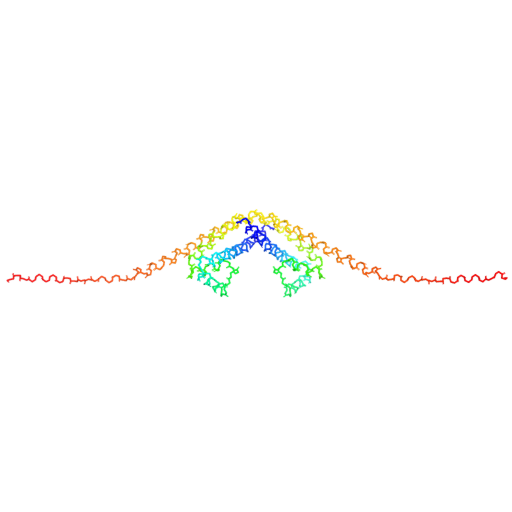 7.219 20.625 2.074 1 97 60 THR B O 1
ATOM 1579 N N . GLU B 1 61 ? 6.465 19.219 0.546 1 96.94 61 GLU B N 1
ATOM 1580 C CA . GLU B 1 61 ? 6.086 20.297 -0.361 1 96.94 61 GLU B CA 1
ATOM 1581 C C . GLU B 1 61 ? 4.926 21.109 0.203 1 96.94 61 GLU B C 1
ATOM 1583 O O . GLU B 1 61 ? 4.902 22.344 0.081 1 96.94 61 GLU B O 1
ATOM 1588 N N . LEU B 1 62 ? 3.998 20.438 0.815 1 97.75 62 LEU B N 1
ATOM 1589 C CA . LEU B 1 62 ? 2.83 21.094 1.392 1 97.75 62 LEU B CA 1
ATOM 1590 C C . LEU B 1 62 ? 3.236 22 2.549 1 97.75 62 LEU B C 1
ATOM 1592 O O . LEU B 1 62 ? 2.605 23.031 2.783 1 97.75 62 LEU B O 1
ATOM 1596 N N . LEU B 1 63 ? 4.25 21.625 3.199 1 96.69 63 LEU B N 1
ATOM 1597 C CA . LEU B 1 63 ? 4.742 22.391 4.348 1 96.69 63 LEU B CA 1
ATOM 1598 C C . LEU B 1 63 ? 5.078 23.812 3.953 1 96.69 63 LEU B C 1
ATOM 1600 O O . LEU B 1 63 ? 4.848 24.75 4.73 1 96.69 63 LEU B O 1
ATOM 1604 N N . ASP B 1 64 ? 5.539 24.031 2.771 1 92.69 64 ASP B N 1
ATOM 1605 C CA . ASP B 1 64 ? 5.926 25.344 2.287 1 92.69 64 ASP B CA 1
ATOM 1606 C C . ASP B 1 64 ? 4.695 26.203 1.978 1 92.69 64 ASP B C 1
ATOM 1608 O O . ASP B 1 64 ? 4.777 27.438 1.94 1 92.69 64 ASP B O 1
ATOM 1612 N N . GLU B 1 65 ? 3.615 25.578 1.855 1 94.94 65 GLU B N 1
ATOM 1613 C CA . GLU B 1 65 ? 2.42 26.297 1.423 1 94.94 65 GLU B CA 1
ATOM 1614 C C . GLU B 1 65 ? 1.412 26.422 2.562 1 94.94 65 GLU B C 1
ATOM 1616 O O . GLU B 1 65 ? 0.738 27.438 2.688 1 94.94 65 GLU B O 1
ATOM 1621 N N . ASN B 1 66 ? 1.344 25.375 3.4 1 96.56 66 ASN B N 1
ATOM 1622 C CA . ASN B 1 66 ? 0.344 25.359 4.465 1 96.56 66 ASN B CA 1
ATOM 1623 C C . ASN B 1 66 ? 0.782 24.484 5.637 1 96.56 66 ASN B C 1
ATOM 1625 O O . ASN B 1 66 ? 0.427 23.312 5.707 1 96.56 66 ASN B O 1
ATOM 1629 N N . LYS B 1 67 ? 1.483 25.078 6.535 1 96.25 67 LYS B N 1
ATOM 1630 C CA . LYS B 1 67 ? 2.051 24.375 7.68 1 96.25 67 LYS B CA 1
ATOM 1631 C C . LYS B 1 67 ? 0.953 23.812 8.578 1 96.25 67 LYS B C 1
ATOM 1633 O O . LYS B 1 67 ? 1.099 22.719 9.141 1 96.25 67 LYS B O 1
ATOM 1638 N N . GLU B 1 68 ? -0.123 24.547 8.703 1 96.25 68 GLU B N 1
ATOM 1639 C CA . GLU B 1 68 ? -1.217 24.109 9.57 1 96.25 68 GLU B CA 1
ATOM 1640 C C . GLU B 1 68 ? -1.858 22.828 9.039 1 96.25 68 GLU B C 1
ATOM 1642 O O . GLU B 1 68 ? -2.17 21.922 9.812 1 96.25 68 GLU B O 1
ATOM 1647 N N . LEU B 1 69 ? -2.064 22.766 7.785 1 97.88 69 LEU B N 1
ATOM 1648 C CA . LEU B 1 69 ? -2.645 21.578 7.176 1 97.88 69 LEU B CA 1
ATOM 1649 C C . LEU B 1 69 ? -1.724 20.375 7.344 1 97.88 69 LEU B C 1
ATOM 1651 O O . LEU B 1 69 ? -2.191 19.25 7.578 1 97.88 69 LEU B O 1
ATOM 1655 N N . VAL B 1 70 ? -0.396 20.547 7.195 1 98.62 70 VAL B N 1
ATOM 1656 C CA . VAL B 1 70 ? 0.56 19.469 7.367 1 98.62 70 VAL B CA 1
ATOM 1657 C C . VAL B 1 70 ? 0.442 18.891 8.773 1 98.62 70 VAL B C 1
ATOM 1659 O O . VAL B 1 70 ? 0.363 17.672 8.953 1 98.62 70 VAL B O 1
ATOM 1662 N N . LEU B 1 71 ? 0.378 19.781 9.727 1 98.25 71 LEU B N 1
ATOM 1663 C CA . LEU B 1 71 ? 0.286 19.328 11.109 1 98.25 71 LEU B CA 1
ATOM 1664 C C . LEU B 1 71 ? -1.008 18.547 11.344 1 98.25 71 LEU B C 1
ATOM 1666 O O . LEU B 1 71 ? -1.015 17.547 12.062 1 98.25 71 LEU B O 1
ATOM 1670 N N . ARG B 1 72 ? -2.053 19.062 10.727 1 98.56 72 ARG B N 1
ATOM 1671 C CA . ARG B 1 72 ? -3.326 18.375 10.867 1 98.56 72 ARG B CA 1
ATOM 1672 C C . ARG B 1 72 ? -3.271 17 10.195 1 98.56 72 ARG B C 1
ATOM 1674 O O . ARG B 1 72 ? -3.789 16.016 10.742 1 98.56 72 ARG B O 1
ATOM 1681 N N . ILE B 1 73 ? -2.656 16.875 9.086 1 98.69 73 ILE B N 1
ATOM 1682 C CA . ILE B 1 73 ? -2.533 15.594 8.375 1 98.69 73 ILE B CA 1
ATOM 1683 C C . ILE B 1 73 ? -1.713 14.617 9.211 1 98.69 73 ILE B C 1
ATOM 1685 O O . ILE B 1 73 ? -2.084 13.453 9.352 1 98.69 73 ILE B O 1
ATOM 1689 N N . LEU B 1 74 ? -0.628 15.086 9.805 1 98.75 74 LEU B N 1
ATOM 1690 C CA . LEU B 1 74 ? 0.206 14.219 10.641 1 98.75 74 LEU B CA 1
ATOM 1691 C C . LEU B 1 74 ? -0.584 13.672 11.82 1 98.75 74 LEU B C 1
ATOM 1693 O O . LEU B 1 74 ? -0.487 12.492 12.148 1 98.75 74 LEU B O 1
ATOM 1697 N N . ALA B 1 75 ? -1.357 14.492 12.422 1 98.44 75 ALA B N 1
ATOM 1698 C CA . ALA B 1 75 ? -2.15 14.078 13.578 1 98.44 75 ALA B CA 1
ATOM 1699 C C . ALA B 1 75 ? -3.227 13.078 13.172 1 98.44 75 ALA B C 1
ATOM 1701 O O . ALA B 1 75 ? -3.395 12.039 13.828 1 98.44 75 ALA B O 1
ATOM 1702 N N . VAL B 1 76 ? -3.969 13.406 12.109 1 98.5 76 VAL B N 1
ATOM 1703 C CA . VAL B 1 76 ? -5.051 12.539 11.648 1 98.5 76 VAL B CA 1
ATOM 1704 C C . VAL B 1 76 ? -4.477 11.203 11.172 1 98.5 76 VAL B C 1
ATOM 1706 O O . VAL B 1 76 ? -5.055 10.148 11.43 1 98.5 76 VAL B O 1
ATOM 1709 N N . ARG B 1 77 ? -3.354 11.258 10.477 1 98.75 77 ARG B N 1
ATOM 1710 C CA . ARG B 1 77 ? -2.664 10.055 10.023 1 98.75 77 ARG B CA 1
ATOM 1711 C C . ARG B 1 77 ? -2.316 9.148 11.203 1 98.75 77 ARG B C 1
ATOM 1713 O O . ARG B 1 77 ? -2.498 7.926 11.125 1 98.75 77 ARG B O 1
ATOM 1720 N N . GLU B 1 78 ? -1.773 9.695 12.234 1 98.25 78 GLU B N 1
ATOM 1721 C CA . GLU B 1 78 ? -1.435 8.93 13.43 1 98.25 78 GLU B CA 1
ATOM 1722 C C . GLU B 1 78 ? -2.674 8.281 14.047 1 98.25 78 GLU B C 1
ATOM 1724 O O . GLU B 1 78 ? -2.633 7.125 14.461 1 98.25 78 GLU B O 1
ATOM 1729 N N . ASP B 1 79 ? -3.74 9 14.125 1 98.19 79 ASP B N 1
ATOM 1730 C CA . ASP B 1 79 ? -4.996 8.477 14.648 1 98.19 79 ASP B CA 1
ATOM 1731 C C . ASP B 1 79 ? -5.488 7.293 13.82 1 98.19 79 ASP B C 1
ATOM 1733 O O . ASP B 1 79 ? -5.918 6.277 14.375 1 98.19 79 ASP B O 1
ATOM 1737 N N . ILE B 1 80 ? -5.469 7.469 12.523 1 98.31 80 ILE B N 1
ATOM 1738 C CA . ILE B 1 80 ? -5.898 6.391 11.633 1 98.31 80 ILE B CA 1
ATOM 1739 C C . ILE B 1 80 ? -5.004 5.172 11.836 1 98.31 80 ILE B C 1
ATOM 1741 O O . ILE B 1 80 ? -5.496 4.047 11.977 1 98.31 80 ILE B O 1
ATOM 1745 N N . ALA B 1 81 ? -3.697 5.418 11.844 1 98.69 81 ALA B N 1
ATOM 1746 C CA . ALA B 1 81 ? -2.75 4.32 12.016 1 98.69 81 ALA B CA 1
ATOM 1747 C C . ALA B 1 81 ? -3.041 3.547 13.305 1 98.69 81 ALA B C 1
ATOM 1749 O O . ALA B 1 81 ? -3.102 2.314 13.297 1 98.69 81 ALA B O 1
ATOM 1750 N N . GLU B 1 82 ? -3.246 4.18 14.359 1 97.62 82 GLU B N 1
ATOM 1751 C CA . GLU B 1 82 ? -3.508 3.57 15.664 1 97.62 82 GLU B CA 1
ATOM 1752 C C . GLU B 1 82 ? -4.773 2.715 15.625 1 97.62 82 GLU B C 1
ATOM 1754 O O . GLU B 1 82 ? -4.859 1.7 16.312 1 97.62 82 GLU B O 1
ATOM 1759 N N . SER B 1 83 ? -5.656 3.115 14.805 1 97.69 83 SER B N 1
ATOM 1760 C CA . SER B 1 83 ? -6.949 2.439 14.766 1 97.69 83 SER B CA 1
ATOM 1761 C C . SER B 1 83 ? -6.926 1.252 13.812 1 97.69 83 SER B C 1
ATOM 1763 O O . SER B 1 83 ? -7.766 0.352 13.914 1 97.69 83 SER B O 1
ATOM 1765 N N . VAL B 1 84 ? -5.926 1.176 12.938 1 98.31 84 VAL B N 1
ATOM 1766 C CA . VAL B 1 84 ? -6.059 0.196 11.867 1 98.31 84 VAL B CA 1
ATOM 1767 C C . VAL B 1 84 ? -4.891 -0.786 11.914 1 98.31 84 VAL B C 1
ATOM 1769 O O . VAL B 1 84 ? -5.043 -1.955 11.555 1 98.31 84 VAL B O 1
ATOM 1772 N N . LEU B 1 85 ? -3.744 -0.442 12.367 1 98.69 85 LEU B N 1
ATOM 1773 C CA . LEU B 1 85 ? -2.496 -1.151 12.109 1 98.69 85 LEU B CA 1
ATOM 1774 C C . LEU B 1 85 ? -2.527 -2.547 12.719 1 98.69 85 LEU B C 1
ATOM 1776 O O . LEU B 1 85 ? -2.08 -3.514 12.102 1 98.69 85 LEU B O 1
ATOM 1780 N N . ASP B 1 86 ? -3.092 -2.711 13.867 1 98.5 86 ASP B N 1
ATOM 1781 C CA . ASP B 1 86 ? -3.014 -3.977 14.594 1 98.5 86 ASP B CA 1
ATOM 1782 C C . ASP B 1 86 ? -3.922 -5.027 13.961 1 98.5 86 ASP B C 1
ATOM 1784 O O . ASP B 1 86 ? -3.795 -6.219 14.242 1 98.5 86 ASP B O 1
ATOM 1788 N N . PHE B 1 87 ? -4.832 -4.617 13.148 1 98.12 87 PHE B N 1
ATOM 1789 C CA . PHE B 1 87 ? -5.75 -5.535 12.484 1 98.12 87 PHE B CA 1
ATOM 1790 C C . PHE B 1 87 ? -5.152 -6.047 11.18 1 98.12 87 PHE B C 1
ATOM 1792 O O . PHE B 1 87 ? -5.562 -7.094 10.672 1 98.12 87 PHE B O 1
ATOM 1799 N N . LEU B 1 88 ? -4.207 -5.391 10.617 1 98.75 88 LEU B N 1
ATOM 1800 C CA . LEU B 1 88 ? -3.773 -5.605 9.242 1 98.75 88 LEU B CA 1
ATOM 1801 C C . LEU B 1 88 ? -3.172 -6.996 9.07 1 98.75 88 LEU B C 1
ATOM 1803 O O . LEU B 1 88 ? -3.457 -7.688 8.094 1 98.75 88 LEU B O 1
ATOM 1807 N N . PRO B 1 89 ? -2.34 -7.484 10.016 1 98.81 89 PRO B N 1
ATOM 1808 C CA . PRO B 1 89 ? -1.765 -8.812 9.781 1 98.81 89 PRO B CA 1
ATOM 1809 C C . PRO B 1 89 ? -2.826 -9.906 9.664 1 98.81 89 PRO B C 1
ATOM 1811 O O . PRO B 1 89 ? -2.822 -10.672 8.695 1 98.81 89 PRO B O 1
ATOM 1814 N N . GLY B 1 90 ? -3.738 -9.906 10.555 1 98.75 90 GLY B N 1
ATOM 1815 C CA . GLY B 1 90 ? -4.793 -10.906 10.523 1 98.75 90 GLY B CA 1
ATOM 1816 C C . GLY B 1 90 ? -5.719 -10.758 9.328 1 98.75 90 GLY B C 1
ATOM 1817 O O . GLY B 1 90 ? -6 -11.734 8.633 1 98.75 90 GLY B O 1
ATOM 1818 N N . MET B 1 91 ? -6.164 -9.594 9.109 1 98.69 91 MET B N 1
ATOM 1819 C CA . MET B 1 91 ? -7.09 -9.344 8.008 1 98.69 91 MET B CA 1
ATOM 1820 C C . MET B 1 91 ? -6.438 -9.656 6.668 1 98.69 91 MET B C 1
ATOM 1822 O O . MET B 1 91 ? -7.098 -10.156 5.754 1 98.69 91 MET B O 1
ATOM 1826 N N . THR B 1 92 ? -5.145 -9.391 6.547 1 98.88 92 THR B N 1
ATOM 1827 C CA . THR B 1 92 ? -4.438 -9.656 5.301 1 98.88 92 THR B CA 1
ATOM 1828 C C . THR B 1 92 ? -4.238 -11.156 5.102 1 98.88 92 THR B C 1
ATOM 1830 O O . THR B 1 92 ? -4.426 -11.672 3.996 1 98.88 92 THR B O 1
ATOM 1833 N N . ARG B 1 93 ? -3.883 -11.828 6.145 1 98.75 93 ARG B N 1
ATOM 1834 C CA . ARG B 1 93 ? -3.76 -13.281 6.047 1 98.75 93 ARG B CA 1
ATOM 1835 C C . ARG B 1 93 ? -5.07 -13.906 5.586 1 98.75 93 ARG B C 1
ATOM 1837 O O . ARG B 1 93 ? -5.07 -14.789 4.727 1 98.75 93 ARG B O 1
ATOM 1844 N N . ASN B 1 94 ? -6.117 -13.469 6.18 1 98.69 94 ASN B N 1
ATOM 1845 C CA . ASN B 1 94 ? -7.426 -13.984 5.789 1 98.69 94 ASN B CA 1
ATOM 1846 C C . ASN B 1 94 ? -7.742 -13.672 4.328 1 98.69 94 ASN B C 1
ATOM 1848 O O . ASN B 1 94 ? -8.242 -14.523 3.6 1 98.69 94 ASN B O 1
ATOM 1852 N N . SER B 1 95 ? -7.492 -12.453 3.973 1 98.62 95 SER B N 1
ATOM 1853 C CA . SER B 1 95 ? -7.758 -12.039 2.598 1 98.62 95 SER B CA 1
ATOM 1854 C C . SER B 1 95 ? -6.93 -12.852 1.607 1 98.62 95 SER B C 1
ATOM 1856 O O . SER B 1 95 ? -7.422 -13.227 0.542 1 98.62 95 SER B O 1
ATOM 1858 N N . LEU B 1 96 ? -5.652 -13.078 1.949 1 98.81 96 LEU B N 1
ATOM 1859 C CA . LEU B 1 96 ? -4.781 -13.875 1.089 1 98.81 96 LEU B CA 1
ATOM 1860 C C . LEU B 1 96 ? -5.273 -15.32 1.008 1 98.81 96 LEU B C 1
ATOM 1862 O O . LEU B 1 96 ? -5.242 -15.93 -0.063 1 98.81 96 LEU B O 1
ATOM 1866 N N . ALA B 1 97 ? -5.734 -15.859 2.111 1 98.5 97 ALA B N 1
ATOM 1867 C CA . ALA B 1 97 ? -6.285 -17.219 2.127 1 98.5 97 ALA B CA 1
ATOM 1868 C C . ALA B 1 97 ? -7.523 -17.312 1.24 1 98.5 97 ALA B C 1
ATOM 1870 O O . ALA B 1 97 ? -7.652 -18.25 0.447 1 98.5 97 ALA B O 1
ATOM 1871 N N . GLU B 1 98 ? -8.406 -16.375 1.366 1 98.44 98 GLU B N 1
ATOM 1872 C CA . GLU B 1 98 ? -9.609 -16.328 0.531 1 98.44 98 GLU B CA 1
ATOM 1873 C C . GLU B 1 98 ? -9.242 -16.219 -0.947 1 98.44 98 GLU B C 1
ATOM 1875 O O . GLU B 1 98 ? -9.859 -16.875 -1.794 1 98.44 98 GLU B O 1
ATOM 1880 N N . SER B 1 99 ? -8.328 -15.391 -1.254 1 98.44 99 SER B N 1
ATOM 1881 C CA . SER B 1 99 ? -7.848 -15.219 -2.619 1 98.44 99 SER B CA 1
ATOM 1882 C C . SER B 1 99 ? -7.27 -16.516 -3.174 1 98.44 99 SER B C 1
ATOM 1884 O O . SER B 1 99 ? -7.543 -16.875 -4.32 1 98.44 99 SER B O 1
ATOM 1886 N N . ASN B 1 100 ? -6.473 -17.203 -2.338 1 97.94 100 ASN B N 1
ATOM 1887 C CA . ASN B 1 100 ? -5.906 -18.484 -2.734 1 97.94 100 ASN B CA 1
ATOM 1888 C C . ASN B 1 100 ? -6.996 -19.484 -3.094 1 97.94 100 ASN B C 1
ATOM 1890 O O . ASN B 1 100 ? -6.914 -20.156 -4.125 1 97.94 100 ASN B O 1
ATOM 1894 N N . ILE B 1 101 ? -7.984 -19.562 -2.262 1 97.94 101 ILE B N 1
ATOM 1895 C CA . ILE B 1 101 ? -9.094 -20.484 -2.477 1 97.94 101 ILE B CA 1
ATOM 1896 C C . ILE B 1 101 ? -9.828 -20.109 -3.768 1 97.94 101 ILE B C 1
ATOM 1898 O O . ILE B 1 101 ? -10.125 -20.984 -4.586 1 97.94 101 ILE B O 1
ATOM 1902 N N . ALA B 1 102 ? -10.086 -18.859 -3.988 1 97.94 102 ALA B N 1
ATOM 1903 C CA . ALA B 1 102 ? -10.812 -18.391 -5.168 1 97.94 102 ALA B CA 1
ATOM 1904 C C . ALA B 1 102 ? -10.047 -18.719 -6.445 1 97.94 102 ALA B C 1
ATOM 1906 O O . ALA B 1 102 ? -10.633 -19.203 -7.422 1 97.94 102 ALA B O 1
ATOM 1907 N N . HIS B 1 103 ? -8.773 -18.5 -6.469 1 97.56 103 HIS B N 1
ATOM 1908 C CA . HIS B 1 103 ? -7.98 -18.75 -7.664 1 97.56 103 HIS B CA 1
ATOM 1909 C C . HIS B 1 103 ? -7.84 -20.234 -7.934 1 97.56 103 HIS B C 1
ATOM 1911 O O . HIS B 1 103 ? -7.852 -20.672 -9.086 1 97.56 103 HIS B O 1
ATOM 1917 N N . ARG B 1 104 ? -7.773 -20.984 -6.867 1 95.69 104 ARG B N 1
ATOM 1918 C CA . ARG B 1 104 ? -7.715 -22.422 -7.035 1 95.69 104 ARG B CA 1
ATOM 1919 C C . ARG B 1 104 ? -9.031 -22.969 -7.578 1 95.69 104 ARG B C 1
ATOM 1921 O O . ARG B 1 104 ? -9.039 -23.875 -8.422 1 95.69 104 ARG B O 1
ATOM 1928 N N . ARG B 1 105 ? -10.094 -22.453 -7.117 1 95.94 105 ARG B N 1
ATOM 1929 C CA . ARG B 1 105 ? -11.406 -22.844 -7.629 1 95.94 105 ARG B CA 1
ATOM 1930 C C . ARG B 1 105 ? -11.547 -22.484 -9.102 1 95.94 105 ARG B C 1
ATOM 1932 O O . ARG B 1 105 ? -12.039 -23.297 -9.898 1 95.94 105 ARG B O 1
ATOM 1939 N N . HIS B 1 106 ? -11.148 -21.328 -9.469 1 94.94 106 HIS B N 1
ATOM 1940 C CA . HIS B 1 106 ? -11.18 -20.891 -10.859 1 94.94 106 HIS B CA 1
ATOM 1941 C C . HIS B 1 106 ? -10.344 -21.812 -11.742 1 94.94 106 HIS B C 1
ATOM 1943 O O . HIS B 1 106 ? -10.75 -22.141 -12.859 1 94.94 106 HIS B O 1
ATOM 1949 N N . LEU B 1 107 ? -9.234 -22.156 -11.227 1 93.31 107 LEU B N 1
ATOM 1950 C CA . LEU B 1 107 ? -8.359 -23.078 -11.945 1 93.31 107 LEU B CA 1
ATOM 1951 C C . LEU B 1 107 ? -9.062 -24.406 -12.195 1 93.31 107 LEU B C 1
ATOM 1953 O O . LEU B 1 107 ? -9.031 -24.938 -13.312 1 93.31 107 LEU B O 1
ATOM 1957 N N . LEU B 1 108 ? -9.719 -24.953 -11.203 1 93.25 108 LEU B N 1
ATOM 1958 C CA . LEU B 1 108 ? -10.422 -26.234 -11.305 1 93.25 108 LEU B CA 1
ATOM 1959 C C . LEU B 1 108 ? -11.586 -26.141 -12.273 1 93.25 108 LEU B C 1
ATOM 1961 O O . LEU B 1 108 ? -11.836 -27.062 -13.047 1 93.25 108 LEU B O 1
ATOM 1965 N N . GLU B 1 109 ? -12.25 -25.062 -12.281 1 92.69 109 GLU B N 1
ATOM 1966 C CA . GLU B 1 109 ? -13.367 -24.844 -13.195 1 92.69 109 GLU B CA 1
ATOM 1967 C C . GLU B 1 109 ? -12.898 -24.844 -14.648 1 92.69 109 GLU B C 1
ATOM 1969 O O . GLU B 1 109 ? -13.578 -25.391 -15.523 1 92.69 109 GLU B O 1
ATOM 1974 N N . ARG B 1 110 ? -11.859 -24.266 -14.875 1 86.25 110 ARG B N 1
ATOM 1975 C CA . ARG B 1 110 ? -11.305 -24.203 -16.234 1 86.25 110 ARG B CA 1
ATOM 1976 C C . ARG B 1 110 ? -10.852 -25.578 -16.703 1 86.25 110 ARG B C 1
ATOM 1978 O O . ARG B 1 110 ? -11.039 -25.938 -17.859 1 86.25 110 ARG B O 1
ATOM 1985 N N . LEU B 1 111 ? -10.32 -26.297 -15.805 1 86.56 111 LEU B N 1
ATOM 1986 C CA . LEU B 1 111 ? -9.867 -27.656 -16.141 1 86.56 111 LEU B CA 1
ATOM 1987 C C . LEU B 1 111 ? -11.055 -28.562 -16.422 1 86.56 111 LEU B C 1
ATOM 1989 O O . LEU B 1 111 ? -10.992 -29.422 -17.312 1 86.56 111 LEU B O 1
ATOM 1993 N N . THR B 1 112 ? -12.094 -28.406 -15.695 1 87.56 112 THR B N 1
ATOM 1994 C CA . THR B 1 112 ? -13.281 -29.25 -15.867 1 87.56 112 THR B CA 1
ATOM 1995 C C . THR B 1 112 ? -14.047 -28.859 -17.125 1 87.56 112 THR B C 1
ATOM 1997 O O . THR B 1 112 ? -14.586 -29.719 -17.828 1 87.56 112 THR B O 1
ATOM 2000 N N . ARG B 1 113 ? -14.148 -27.672 -17.422 1 83.88 113 ARG B N 1
ATOM 2001 C CA . ARG B 1 113 ? -14.812 -27.219 -18.641 1 83.88 113 ARG B CA 1
ATOM 2002 C C . ARG B 1 113 ? -14.078 -27.719 -19.875 1 83.88 113 ARG B C 1
ATOM 2004 O O . ARG B 1 113 ? -14.711 -28.078 -20.875 1 83.88 113 ARG B O 1
ATOM 2011 N N . THR B 1 114 ? -12.859 -27.797 -19.844 1 70.94 114 THR B N 1
ATOM 2012 C CA . THR B 1 114 ? -12.07 -28.297 -20.969 1 70.94 114 THR B CA 1
ATOM 2013 C C . THR B 1 114 ? -12.258 -29.812 -21.125 1 70.94 114 THR B C 1
ATOM 2015 O O . THR B 1 114 ? -12.344 -30.312 -22.25 1 70.94 114 THR B O 1
ATOM 2018 N N . VAL B 1 115 ? -12.414 -30.484 -19.969 1 63.84 115 VAL B N 1
ATOM 2019 C CA . VAL B 1 115 ? -12.633 -31.938 -20.016 1 63.84 115 VAL B CA 1
ATOM 2020 C C . VAL B 1 115 ? -14.047 -32.219 -20.516 1 63.84 115 VAL B C 1
ATOM 2022 O O . VAL B 1 115 ? -14.25 -33.094 -21.359 1 63.84 115 VAL B O 1
ATOM 2025 N N . ALA B 1 116 ? -15.016 -31.5 -20.078 1 65.69 116 ALA B N 1
ATOM 2026 C CA . ALA B 1 116 ? -16.406 -31.703 -20.484 1 65.69 116 ALA B CA 1
ATOM 2027 C C . ALA B 1 116 ? -16.594 -31.359 -21.969 1 65.69 116 ALA B C 1
ATOM 2029 O O . ALA B 1 116 ? -17.375 -32 -22.656 1 65.69 116 ALA B O 1
ATOM 2030 N N . GLU B 1 117 ? -15.938 -30.438 -22.375 1 61.09 117 GLU B N 1
ATOM 2031 C CA . GLU B 1 117 ? -16.062 -30.062 -23.781 1 61.09 117 GLU B CA 1
ATOM 2032 C C . GLU B 1 117 ? -15.422 -31.094 -24.703 1 61.09 117 GLU B C 1
ATOM 2034 O O . GLU B 1 117 ? -15.875 -31.312 -25.828 1 61.09 117 GLU B O 1
ATOM 2039 N N . VAL B 1 118 ? -14.367 -31.797 -24.172 1 58.53 118 VAL B N 1
ATOM 2040 C CA . VAL B 1 118 ? -13.672 -32.812 -24.969 1 58.53 118 VAL B CA 1
ATOM 2041 C C . VAL B 1 118 ? -14.438 -34.125 -24.922 1 58.53 118 VAL B C 1
ATOM 2043 O O . VAL B 1 118 ? -14.406 -34.906 -25.875 1 58.53 118 VAL B O 1
ATOM 2046 N N . ASP B 1 119 ? -14.961 -34.438 -23.875 1 57.97 119 ASP B N 1
ATOM 2047 C CA . ASP B 1 119 ? -15.688 -35.719 -23.766 1 57.97 119 ASP B CA 1
ATOM 2048 C C . ASP B 1 119 ? -17 -35.656 -24.562 1 57.97 119 ASP B C 1
ATOM 2050 O O . ASP B 1 119 ? -17.625 -36.688 -24.797 1 57.97 119 ASP B O 1
ATOM 2054 N N . ASN B 1 120 ? -17.438 -34.438 -24.828 1 54.41 120 ASN B N 1
ATOM 2055 C CA . ASN B 1 120 ? -18.641 -34.406 -25.672 1 54.41 120 ASN B CA 1
ATOM 2056 C C . ASN B 1 120 ? -18.312 -34.75 -27.125 1 54.41 120 ASN B C 1
ATOM 2058 O O . ASN B 1 120 ? -18.984 -34.281 -28.047 1 54.41 120 ASN B O 1
ATOM 2062 N N . PHE B 1 121 ? -17.109 -35.219 -27.453 1 50.81 121 PHE B N 1
ATOM 2063 C CA . PHE B 1 121 ? -16.953 -35.781 -28.797 1 50.81 121 PHE B CA 1
ATOM 2064 C C . PHE B 1 121 ? -17.734 -37.094 -28.922 1 50.81 121 PHE B C 1
ATOM 2066 O O . PHE B 1 121 ? -17.656 -37.938 -28.047 1 50.81 121 PHE B O 1
ATOM 2073 N N . PRO B 1 122 ? -18.844 -37.125 -29.719 1 47.84 122 PRO B N 1
ATOM 2074 C CA . PRO B 1 122 ? -19.688 -38.312 -29.984 1 47.84 122 PRO B CA 1
ATOM 2075 C C . PRO B 1 122 ? -18.875 -39.531 -30.359 1 47.84 122 PRO B C 1
ATOM 2077 O O . PRO B 1 122 ? -17.984 -39.469 -31.203 1 47.84 122 PRO B O 1
ATOM 2080 N N . SER B 1 123 ? -18.438 -40.312 -29.438 1 48.44 123 SER B N 1
ATOM 2081 C CA . SER B 1 123 ? -18.031 -41.656 -29.797 1 48.44 123 SER B CA 1
ATOM 2082 C C . SER B 1 123 ? -18.938 -42.25 -30.875 1 48.44 123 SER B C 1
ATOM 2084 O O . SER B 1 123 ? -20.141 -42.406 -30.656 1 48.44 123 SER B O 1
ATOM 2086 N N . GLU B 1 124 ? -18.734 -41.844 -32.125 1 45.5 124 GLU B N 1
ATOM 2087 C CA . GLU B 1 124 ? -19.375 -42.562 -33.219 1 45.5 124 GLU B CA 1
ATOM 2088 C C . GLU B 1 124 ? -19.438 -44.062 -32.969 1 45.5 124 GLU B C 1
ATOM 2090 O O . GLU B 1 124 ? -18.406 -44.688 -32.688 1 45.5 124 GLU B O 1
ATOM 2095 N N . THR B 1 125 ? -20.406 -44.531 -32.25 1 45.41 125 THR B N 1
ATOM 2096 C CA . THR B 1 125 ? -20.859 -45.906 -32.188 1 45.41 125 THR B CA 1
ATOM 2097 C C . THR B 1 125 ? -20.797 -46.562 -33.562 1 45.41 125 THR B C 1
ATOM 2099 O O . THR B 1 125 ? -21.453 -46.094 -34.5 1 45.41 125 THR B O 1
ATOM 2102 N N . SER B 1 126 ? -19.562 -46.781 -34.062 1 42.38 126 SER B N 1
ATOM 2103 C CA . SER B 1 126 ? -19.469 -47.688 -35.188 1 42.38 126 SER B CA 1
ATOM 2104 C C . SER B 1 126 ? -20.359 -48.906 -35 1 42.38 126 SER B C 1
ATOM 2106 O O . SER B 1 126 ? -20.109 -49.719 -34.125 1 42.38 126 SER B O 1
ATOM 2108 N N . ASN B 1 127 ? -21.688 -48.656 -35 1 43.44 127 ASN B N 1
ATOM 2109 C CA . ASN B 1 127 ? -22.672 -49.75 -35.188 1 43.44 127 ASN B CA 1
ATOM 2110 C C . ASN B 1 127 ? -22.25 -50.688 -36.312 1 43.44 127 ASN B C 1
ATOM 2112 O O . ASN B 1 127 ? -22.391 -50.344 -37.5 1 43.44 127 ASN B O 1
ATOM 2116 N N . GLY B 1 128 ? -21.031 -51.188 -36.344 1 36.69 128 GLY B N 1
ATOM 2117 C CA . GLY B 1 128 ? -20.734 -52.281 -37.281 1 36.69 128 GLY B CA 1
ATOM 2118 C C . GLY B 1 128 ? -21.75 -53.406 -37.219 1 36.69 128 GLY B C 1
ATOM 2119 O O . GLY B 1 128 ? -21.875 -54.094 -36.219 1 36.69 128 GLY B O 1
ATOM 2120 N N . GLU B 1 129 ? -22.953 -53.156 -37.812 1 43.19 129 GLU B N 1
ATOM 2121 C CA . GLU B 1 129 ? -23.969 -54.156 -38.094 1 43.19 129 GLU B CA 1
ATOM 2122 C C . GLU B 1 129 ? -23.375 -55.406 -38.75 1 43.19 129 GLU B C 1
ATOM 2124 O O . GLU B 1 129 ? -22.812 -55.312 -39.844 1 43.19 129 GLU B O 1
ATOM 2129 N N . SER B 1 130 ? -22.578 -56.156 -38.031 1 40.03 130 SER B N 1
ATOM 2130 C CA . SER B 1 130 ? -22.188 -57.469 -38.5 1 40.03 130 SER B CA 1
ATOM 2131 C C . SER B 1 130 ? -23.406 -58.281 -38.938 1 40.03 130 SER B C 1
ATOM 2133 O O . SER B 1 130 ? -24.328 -58.5 -38.156 1 40.03 130 SER B O 1
ATOM 2135 N N . ASN B 1 131 ? -23.859 -58.031 -40.219 1 38.03 131 ASN B N 1
ATOM 2136 C CA . ASN B 1 131 ? -24.844 -58.812 -40.969 1 38.03 131 ASN B CA 1
ATOM 2137 C C . ASN B 1 131 ? -24.547 -60.312 -40.844 1 38.03 131 ASN B C 1
ATOM 2139 O O . ASN B 1 131 ? -23.5 -60.781 -41.312 1 38.03 131 ASN B O 1
ATOM 2143 N N . ASN B 1 132 ? -24.812 -60.875 -39.688 1 36.5 132 ASN B N 1
ATOM 2144 C CA . ASN B 1 132 ? -24.812 -62.312 -39.5 1 36.5 132 ASN B CA 1
ATOM 2145 C C . ASN B 1 132 ? -25.656 -63.031 -40.531 1 36.5 132 ASN B C 1
ATOM 2147 O O . ASN B 1 132 ? -26.891 -63.031 -40.469 1 36.5 132 ASN B O 1
ATOM 2151 N N . ASN B 1 133 ? -25.375 -62.688 -41.875 1 36.56 133 ASN B N 1
ATOM 2152 C CA . ASN B 1 133 ? -26.062 -63.5 -42.875 1 36.56 133 ASN B CA 1
ATOM 2153 C C . ASN B 1 133 ? -25.906 -65 -42.625 1 36.56 133 ASN B C 1
ATOM 2155 O O . ASN B 1 133 ? -24.812 -65.5 -42.719 1 36.56 133 ASN B O 1
ATOM 2159 N N . ASP B 1 134 ? -26.641 -65.5 -41.688 1 39.94 134 ASP B N 1
ATOM 2160 C CA . ASP B 1 134 ? -26.875 -66.938 -41.438 1 39.94 134 ASP B CA 1
ATOM 2161 C C . ASP B 1 134 ? -27.312 -67.625 -42.719 1 39.94 134 ASP B C 1
ATOM 2163 O O . ASP B 1 134 ? -28.469 -67.5 -43.125 1 39.94 134 ASP B O 1
ATOM 2167 N N . SER B 1 135 ? -26.547 -67.375 -43.875 1 40.09 135 SER B N 1
ATOM 2168 C CA . SER B 1 135 ? -26.984 -68.062 -45.062 1 40.09 135 SER B CA 1
ATOM 2169 C C . SER B 1 135 ? -27.156 -69.562 -44.781 1 40.09 135 SER B C 1
ATOM 2171 O O . SER B 1 135 ? -26.406 -70.125 -44 1 40.09 135 SER B O 1
ATOM 2173 N N . PRO B 1 136 ? -28.203 -70.188 -45.375 1 45 136 PRO B N 1
ATOM 2174 C CA . PRO B 1 136 ? -28.828 -71.5 -45.375 1 45 136 PRO B CA 1
ATOM 2175 C C . PRO B 1 136 ? -27.875 -72.625 -45.812 1 45 136 PRO B C 1
ATOM 2177 O O . PRO B 1 136 ? -27.156 -72.438 -46.812 1 45 136 PRO B O 1
ATOM 2180 N N . PRO B 1 137 ? -27 -73.125 -44.938 1 36.22 137 PRO B N 1
ATOM 2181 C CA . PRO B 1 137 ? -26.375 -74.312 -45.531 1 36.22 137 PRO B CA 1
ATOM 2182 C C . PRO B 1 137 ? -27.406 -75.25 -46.125 1 36.22 137 PRO B C 1
ATOM 2184 O O . PRO B 1 137 ? -28.219 -75.875 -45.406 1 36.22 137 PRO B O 1
ATOM 2187 N N . SER B 1 138 ? -28.203 -74.812 -47.125 1 27.19 138 SER B N 1
ATOM 2188 C CA . SER B 1 138 ? -28.781 -75.875 -47.938 1 27.19 138 SER B CA 1
ATOM 2189 C C . SER B 1 138 ? -27.703 -76.625 -48.719 1 27.19 138 SER B C 1
ATOM 2191 O O . SER B 1 138 ? -26.734 -76 -49.188 1 27.19 138 SER B O 1
#

Radius of gyration: 33.29 Å; Cα contacts (8 Å, |Δi|>4): 169; chains: 2; bounding box: 61×159×77 Å

Secondary structure (DSSP, 8-state):
-HHHHHHHHHHHHHHHHHHHHHHHHHHHHHHHHHH-HHHHHHHHHHHHHS--SSHHHHHHHHHTT-HHHHHHHHHHHHHHHHHHGGGHHHHHHHHHHHHHHHHHHHHHHHHHHHHHHHHTS-----------------/-HHHHHH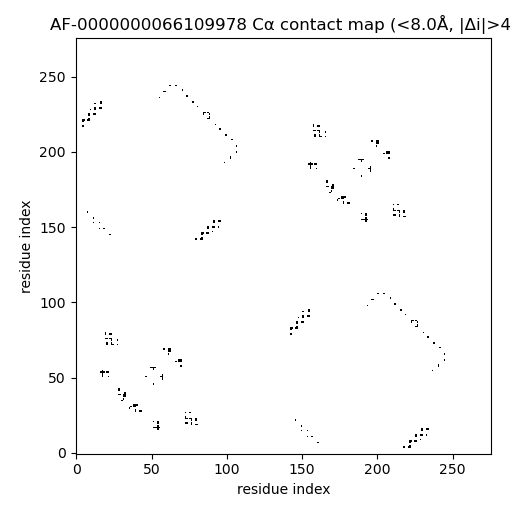HHHHHHHHHHHHHHHHHHHHHHHHHHHH-HHHHHHHHHHHHHS--SSHHHHHHHHHTT-HHHHHHHHHHHHHHHHHHGGGHHHHHHHHHHHHHHHHHHHHHHHHHHHHHHHHTS-----------------

InterPro domains:
  IPR003435 Chaperonin-like RbcX [PF02341] (3-113)
  IPR003435 Chaperonin-like RbcX [PTHR33791] (8-128)
  IPR038052 Chaperonin-like RbcX superfamily [G3DSA:1.10.1200.210] (3-117)
  IPR038052 Chaperonin-like RbcX superfamily [SSF158615] (5-117)
  IPR046381 RuBisCO chaperone RbcX [MF_00855] (3-136)

Solvent-accessible surface area (backbone atoms only — not comparable to full-atom values): 15249 Å² total; per-residue (Å²): 112,67,66,59,39,52,53,48,38,55,54,50,34,54,52,49,51,16,49,41,42,50,52,21,47,52,51,48,43,56,52,23,56,73,78,36,49,69,58,24,52,52,50,52,55,48,55,75,77,42,70,57,79,50,30,65,62,34,46,59,59,39,40,80,75,36,52,68,59,41,54,49,35,53,52,45,22,51,52,51,46,72,69,28,38,83,51,45,41,59,54,34,51,51,51,52,50,51,48,51,52,52,54,50,49,51,52,52,49,55,56,49,52,55,48,55,62,58,66,63,52,76,75,73,69,76,73,71,74,75,76,74,75,74,74,72,90,119,112,67,66,58,40,52,54,49,39,54,55,50,34,52,52,50,52,15,48,40,42,50,51,21,47,52,53,48,43,56,52,23,56,74,78,38,49,71,59,25,52,52,50,52,53,49,55,73,76,41,70,56,78,51,31,66,61,33,45,58,58,39,41,78,75,38,52,67,59,41,54,49,36,53,54,45,23,51,53,52,45,72,68,29,37,83,51,43,42,60,55,35,52,50,51,51,51,51,50,50,52,51,53,51,50,51,50,51,51,54,55,48,52,55,49,55,62,57,64,67,56,76,75,75,72,76,74,73,76,74,77,75,73,76,70,75,88,117

Nearest PDB structures (foldseek):
  2py8-assembly2_A  TM=9.659E-01  e=6.689E-15  Synechocystis sp. PCC 6803
  2py8-assembly3_D-2  TM=9.962E-01  e=8.139E-13  Synechocystis sp. PCC 6803
  2z44-assembly1_A-2  TM=9.587E-01  e=1.279E-08  unclassified
  2pej-assembly3_F  TM=9.722E-01  e=6.091E-08  Picosynechococcus sp. PCC 7002
  2pej-assembly2_C  TM=9.832E-01  e=1.499E-07  Picosynechococcus sp. PCC 7002

Foldseek 3Di:
DVVVVVVVVVVVVQQVLLVLLVVLLVVVLVVCVPVPVVVSVVSVVVCVVDPSNRVVVRLVVVCVVDVPVSVSSVVSSVVVCVVPVVCCVVVVVVVVVVVVVVVVVVVVVVVVVVVVVVVPPPPPPPPVPPPPCPPDPD/DVVVVVVVVVVVVQQVLLVLLVVLLVVVLVVCVPVPVVVSVVSVVVCVVDPSNRVVVRLVVVCVVDVPVSVSSVVSSVVVCVVPVVCCVVVVVVVVVVVVVVVVVVVVVVVVVVVVVVVPPPPPPPPVVPPPCPPDPD

pLDDT: mean 87.18, std 20.26, range [27.19, 98.88]

Organism: Synechocystis sp. (strain ATCC 27184 / PCC 6803 / Kazusa) (NCBI:txid1111708)

Sequence (276 aa):
MFMQTKHIAQATVKVLQSYLTYQAVLRIQSELGETNPPQAIWLNQYLASHSIQNGETFLTELLDENKELVLRILAVREDIAESVLDFLPGMTRNSLAESNIAHRRHLLERLTRTVAEVDNFPSETSNGESNNNDSPPSMFMQTKHIAQATVKVLQSYLTYQAVLRIQSELGETNPPQAIWLNQYLASHSIQNGETFLTELLDENKELVLRILAVREDIAESVLDFLPGMTRNSLAESNIAHRRHLLERLTRTVAEVDNFPSETSNGESNNNDSPPS